Protein AF-0000000072580766 (afdb_homodimer)

Nearest PDB structures (foldseek):
  3jxc-assembly1_L  TM=8.881E-01  e=6.301E-04  Lederbergvirus P22
  1adr-assembly1_A  TM=8.827E-01  e=1.412E-03  Lederbergvirus P22
  2b5a-assembly1_A  TM=8.841E-01  e=1.258E-03  [Bacillus] caldolyticus
  2icp-assembly1_A  TM=8.216E-01  e=4.752E-02  Escherichia coli CFT073
  2ict-assembly1_A  TM=7.689E-01  e=3.363E-02  Escherichia coli CFT073

Foldseek 3Di:
DPPPPPVDDDDDDDDLLCLLVVLCVLQVHDLCRLCVQLPHHSVVSVCCNVVVDPDDLSSLVSSCVSRVNDSCCSHPVDDVVPCPVVVPPCPDDPPPPPPPDDD/DPDPPPVPDDDDDDDLLCLLVVLCVLQVHDLCRLCVQLPHHSVVSVCCNVVVDPDDLSSLVSSCVSRVNDSCCSHPVADVVPPVCVVPPCPDDPPPPPPDPDD

Secondary structure (DSSP, 8-state):
---------B-PPPPHHHHHHHHHHHHT--HHHHHHHHTS-HHHHHHHHHTSSPPPHHHHHHHHHHHTB-HHHHHHSPPTT---TT-----------------/---------B-PPPPHHHHHHHHHHHHT--HHHHHHHHTS-HHHHHHHHHTSSPPPHHHHHHHHHHHTB-HHHHHHSPPTT---TT-----------------

Structure (mmCIF, N/CA/C/O backbone):
data_AF-0000000072580766-model_v1
#
loop_
_entity.id
_entity.type
_entity.pdbx_description
1 polymer 'Putative transcriptional regulator (HTH_3 family)'
#
loop_
_atom_site.group_PDB
_atom_site.id
_atom_site.type_symbol
_atom_site.label_atom_id
_atom_site.label_alt_id
_atom_site.label_comp_id
_atom_site.label_asym_id
_atom_site.label_entity_id
_atom_site.label_seq_id
_atom_site.pdbx_PDB_ins_code
_atom_site.Cartn_x
_atom_site.Cartn_y
_atom_site.Cartn_z
_atom_site.occupancy
_atom_site.B_iso_or_equiv
_atom_site.auth_seq_id
_atom_site.auth_comp_id
_atom_site.auth_asym_id
_atom_site.auth_atom_id
_atom_site.pdbx_PDB_model_num
ATOM 1 N N . MET A 1 1 ? -12.828 -10.93 -36.719 1 40.34 1 MET A N 1
ATOM 2 C CA . MET A 1 1 ? -11.836 -9.93 -36.344 1 40.34 1 MET A CA 1
ATOM 3 C C . MET A 1 1 ? -11.586 -9.953 -34.844 1 40.34 1 MET A C 1
ATOM 5 O O . MET A 1 1 ? -12.344 -9.359 -34.094 1 40.34 1 MET A O 1
ATOM 9 N N . THR A 1 2 ? -11.094 -10.984 -34.281 1 41.5 2 THR A N 1
ATOM 10 C CA . THR A 1 2 ? -10.984 -11.25 -32.875 1 41.5 2 THR A CA 1
ATOM 11 C C . THR A 1 2 ? -10.078 -10.219 -32.188 1 41.5 2 THR A C 1
ATOM 13 O O . THR A 1 2 ? -8.914 -10.062 -32.594 1 41.5 2 THR A O 1
ATOM 16 N N . LYS A 1 3 ? -10.648 -9.133 -31.891 1 46.34 3 LYS A N 1
ATOM 17 C CA . LYS A 1 3 ? -9.859 -8.133 -31.172 1 46.34 3 LYS A CA 1
ATOM 18 C C . LYS A 1 3 ? -8.961 -8.781 -30.125 1 46.34 3 LYS A C 1
ATOM 20 O O . LYS A 1 3 ? -9.414 -9.617 -29.344 1 46.34 3 LYS A O 1
ATOM 25 N N . PRO A 1 4 ? -7.688 -8.68 -30.312 1 47.22 4 PRO A N 1
ATOM 26 C CA . PRO A 1 4 ? -6.859 -9.328 -29.281 1 47.22 4 PRO A CA 1
ATOM 27 C C . PRO A 1 4 ? -7.316 -9 -27.875 1 47.22 4 PRO A C 1
ATOM 29 O O . PRO A 1 4 ? -7.809 -7.898 -27.609 1 47.22 4 PRO A O 1
ATOM 32 N N . VAL A 1 5 ? -8.141 -9.781 -27.281 1 47.09 5 VAL A N 1
ATOM 33 C CA . VAL A 1 5 ? -8.453 -9.625 -25.859 1 47.09 5 VAL A CA 1
ATOM 34 C C . VAL A 1 5 ? -7.211 -9.148 -25.109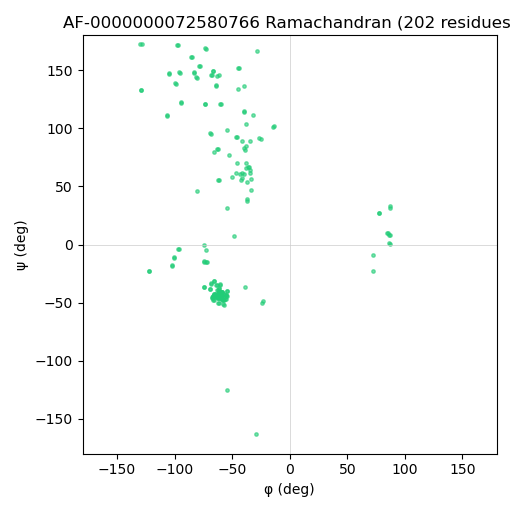 1 47.09 5 VAL A C 1
ATOM 36 O O . VAL A 1 5 ? -6.191 -9.844 -25.078 1 47.09 5 VAL A O 1
ATOM 39 N N . SER A 1 6 ? -6.691 -7.934 -25.391 1 51.81 6 SER A N 1
ATOM 40 C CA . SER A 1 6 ? -5.555 -7.418 -24.641 1 51.81 6 SER A CA 1
ATOM 41 C C . SER A 1 6 ? -5.633 -7.828 -23.172 1 51.81 6 SER A C 1
ATOM 43 O O . SER A 1 6 ? -6.582 -7.473 -22.469 1 51.81 6 SER A O 1
ATOM 45 N N . ASN A 1 7 ? -5.512 -9.062 -22.875 1 56.44 7 ASN A N 1
ATOM 46 C CA . ASN A 1 7 ? -5.5 -9.633 -21.547 1 56.44 7 ASN A CA 1
ATOM 47 C C . ASN A 1 7 ? -4.758 -8.734 -20.547 1 56.44 7 ASN A C 1
ATOM 49 O O . ASN A 1 7 ? -3.605 -9.008 -20.203 1 56.44 7 ASN A O 1
ATOM 53 N N . ALA A 1 8 ? -4.996 -7.449 -20.75 1 74.06 8 ALA A N 1
ATOM 54 C CA . ALA A 1 8 ? -4.25 -6.5 -19.938 1 74.06 8 ALA A CA 1
ATOM 55 C C . ALA A 1 8 ? -4.699 -6.562 -18.484 1 74.06 8 ALA A C 1
ATOM 57 O O . ALA A 1 8 ? -5.883 -6.398 -18.172 1 74.06 8 ALA A O 1
ATOM 58 N N . GLY A 1 9 ? -4.016 -7.285 -17.703 1 91.62 9 GLY A N 1
ATOM 59 C CA . GLY A 1 9 ? -4.316 -7.312 -16.281 1 91.62 9 GLY A CA 1
ATOM 60 C C . GLY A 1 9 ? -4.559 -5.938 -15.688 1 91.62 9 GLY A C 1
ATOM 61 O O . GLY A 1 9 ? -4.18 -4.926 -16.281 1 91.62 9 GLY A O 1
ATOM 62 N N . ILE A 1 10 ? -5.293 -5.875 -14.711 1 95.19 10 ILE A N 1
ATOM 63 C CA . ILE A 1 10 ? -5.602 -4.625 -14.023 1 95.19 10 ILE A CA 1
ATOM 64 C C . ILE A 1 10 ? -4.328 -4.051 -13.406 1 95.19 10 ILE A C 1
ATOM 66 O O . ILE A 1 10 ? -3.523 -4.789 -12.828 1 95.19 10 ILE A O 1
ATOM 70 N N . ILE A 1 11 ? -4.141 -2.77 -13.531 1 95.69 11 ILE A N 1
ATOM 71 C CA . ILE A 1 11 ? -3.074 -2.062 -12.828 1 95.69 11 ILE A CA 1
ATOM 72 C C . ILE A 1 11 ? -3.668 -1.222 -11.695 1 95.69 11 ILE A C 1
ATOM 74 O O . ILE A 1 11 ? -4.328 -0.211 -11.953 1 95.69 11 ILE A O 1
ATOM 78 N N . PRO A 1 12 ? -3.41 -1.604 -10.508 1 96.44 12 PRO A N 1
ATOM 79 C CA . PRO A 1 12 ? -4.039 -0.904 -9.383 1 96.44 12 PRO A CA 1
ATOM 80 C C . PRO A 1 12 ? -3.541 0.53 -9.227 1 96.44 12 PRO A C 1
ATOM 82 O O . PRO A 1 12 ? -2.383 0.822 -9.547 1 96.44 12 PRO A O 1
ATOM 85 N N . GLU A 1 13 ? -4.434 1.338 -8.812 1 94.5 13 GLU A N 1
ATOM 86 C CA . GLU A 1 13 ? -4.062 2.693 -8.422 1 94.5 13 GLU A CA 1
ATOM 87 C C . GLU A 1 13 ? -3.848 2.793 -6.914 1 94.5 13 GLU A C 1
ATOM 89 O O . GLU A 1 13 ? -4.516 2.105 -6.141 1 94.5 13 GLU A O 1
ATOM 94 N N . TRP A 1 14 ? -3.002 3.611 -6.531 1 97.12 14 TRP A N 1
ATOM 95 C CA . TRP A 1 14 ? -2.801 3.906 -5.117 1 97.12 14 TRP A CA 1
ATOM 96 C C . TRP A 1 14 ? -3.617 5.125 -4.695 1 97.12 14 TRP A C 1
ATOM 98 O O . TRP A 1 14 ? -3.455 6.211 -5.25 1 97.12 14 TRP A O 1
ATOM 108 N N . GLU A 1 15 ? -4.461 4.941 -3.73 1 97.81 15 GLU A N 1
ATOM 109 C CA . GLU A 1 15 ? -5.297 6.008 -3.193 1 97.81 15 GLU A CA 1
ATOM 110 C C . GLU A 1 15 ? -4.676 6.621 -1.941 1 97.81 15 GLU A C 1
ATOM 112 O O . GLU A 1 15 ? -3.689 6.102 -1.414 1 97.81 15 GLU A O 1
ATOM 117 N N . ILE A 1 16 ? -5.223 7.66 -1.469 1 98.44 16 ILE A N 1
ATOM 118 C CA . ILE A 1 16 ? -4.668 8.359 -0.311 1 98.44 16 ILE A CA 1
ATOM 119 C C . ILE A 1 16 ? -4.652 7.418 0.894 1 98.44 16 ILE A C 1
ATOM 121 O O . ILE A 1 16 ? -3.744 7.484 1.727 1 98.44 16 ILE A O 1
ATOM 125 N N . LYS A 1 17 ? -5.613 6.535 1.027 1 98.62 17 LYS A N 1
ATOM 126 C CA . LYS A 1 17 ? -5.645 5.625 2.168 1 98.62 17 LYS A CA 1
ATOM 127 C C . LYS A 1 17 ? -4.387 4.766 2.221 1 98.62 17 LYS A C 1
ATOM 129 O O . LYS A 1 17 ? -3.854 4.5 3.301 1 98.62 17 LYS A O 1
ATOM 134 N N . HIS A 1 18 ? -3.965 4.312 1.02 1 98.56 18 HIS A N 1
ATOM 135 C CA . HIS A 1 18 ? -2.746 3.516 0.935 1 98.56 18 HIS A CA 1
ATOM 136 C C . HIS A 1 18 ? -1.523 4.336 1.325 1 98.56 18 HIS A C 1
ATOM 138 O O . HIS A 1 18 ? -0.633 3.842 2.02 1 98.56 18 HIS A O 1
ATOM 144 N N . ARG A 1 19 ? -1.487 5.57 0.836 1 98.56 19 ARG A N 1
ATOM 145 C CA . ARG A 1 19 ? -0.339 6.43 1.106 1 98.56 19 ARG A CA 1
ATOM 146 C C . ARG A 1 19 ? -0.284 6.82 2.578 1 98.56 19 ARG A C 1
ATOM 148 O O . ARG A 1 19 ? 0.8 6.988 3.141 1 98.56 19 ARG A O 1
ATOM 155 N N . LEU A 1 20 ? -1.447 6.984 3.244 1 98.88 20 LEU A N 1
ATOM 156 C CA . LEU A 1 20 ? -1.494 7.238 4.68 1 98.88 20 LEU A CA 1
ATOM 157 C C . LEU A 1 20 ? -0.872 6.086 5.457 1 98.88 20 LEU A C 1
ATOM 159 O O . LEU A 1 20 ? -0.077 6.309 6.375 1 98.88 20 LEU A O 1
ATOM 163 N N . GLN A 1 21 ? -1.271 4.934 5.043 1 98.69 21 GLN A N 1
ATOM 164 C CA . GLN A 1 21 ? -0.71 3.756 5.699 1 98.69 21 GLN A CA 1
ATOM 165 C C . GLN A 1 21 ? 0.799 3.678 5.488 1 98.69 21 GLN A C 1
ATOM 167 O O . GLN A 1 21 ? 1.55 3.408 6.43 1 98.69 21 GLN A O 1
ATOM 172 N N . ARG A 1 22 ? 1.195 3.887 4.309 1 98.69 22 ARG A N 1
ATOM 173 C CA . ARG A 1 22 ? 2.615 3.865 3.973 1 98.69 22 ARG A CA 1
ATOM 174 C C . ARG A 1 22 ? 3.385 4.902 4.781 1 98.69 22 ARG A C 1
ATOM 176 O O . ARG A 1 22 ? 4.484 4.629 5.273 1 98.69 22 ARG A O 1
ATOM 183 N N . ALA A 1 23 ? 2.861 6.094 4.906 1 98.75 23 ALA A N 1
ATOM 184 C CA . ALA A 1 23 ? 3.486 7.148 5.695 1 98.75 23 ALA A CA 1
ATOM 185 C C . ALA A 1 23 ? 3.654 6.715 7.152 1 98.75 23 ALA A C 1
ATOM 187 O O . ALA A 1 23 ? 4.727 6.895 7.734 1 98.75 23 ALA A O 1
ATOM 188 N N . ARG A 1 24 ? 2.609 6.176 7.668 1 98.75 24 ARG A N 1
ATOM 189 C CA . ARG A 1 24 ? 2.691 5.703 9.047 1 98.75 24 ARG A CA 1
ATOM 190 C C . ARG A 1 24 ? 3.832 4.703 9.211 1 98.75 24 ARG A C 1
ATOM 192 O O . ARG A 1 24 ? 4.586 4.773 10.188 1 98.75 24 ARG A O 1
ATOM 199 N N . GLU A 1 25 ? 3.916 3.76 8.305 1 98.25 25 GLU A N 1
ATOM 200 C CA . GLU A 1 25 ? 4.953 2.734 8.344 1 98.25 25 GLU A CA 1
ATOM 201 C C . GLU A 1 25 ? 6.344 3.352 8.242 1 98.25 25 GLU A C 1
ATOM 203 O O . GLU A 1 25 ? 7.273 2.918 8.93 1 98.25 25 GLU A O 1
ATOM 208 N N . ILE A 1 26 ? 6.488 4.371 7.371 1 97.94 26 ILE A N 1
ATOM 209 C CA . ILE A 1 26 ? 7.754 5.082 7.211 1 97.94 26 ILE A CA 1
ATOM 210 C C . ILE A 1 26 ? 8.156 5.73 8.531 1 97.94 26 ILE A C 1
ATOM 212 O O . ILE A 1 26 ? 9.328 5.699 8.914 1 97.94 26 ILE A O 1
ATOM 216 N N . GLY A 1 27 ? 7.195 6.344 9.227 1 98.06 27 GLY A N 1
ATOM 217 C CA . GLY A 1 27 ? 7.449 6.996 10.5 1 98.06 27 GLY A CA 1
ATOM 218 C C . GLY A 1 27 ? 7.707 6.02 11.633 1 98.06 27 GLY A C 1
ATOM 219 O O . GLY A 1 27 ? 8.133 6.414 12.719 1 98.06 27 GLY A O 1
ATOM 220 N N . GLY A 1 28 ? 7.348 4.707 11.359 1 98.38 28 GLY A N 1
ATOM 221 C CA . GLY A 1 28 ? 7.566 3.686 12.367 1 98.38 28 GLY A CA 1
ATOM 222 C C . GLY A 1 28 ? 6.531 3.717 13.477 1 98.38 28 GLY A C 1
ATOM 223 O O . GLY A 1 28 ? 6.82 3.338 14.617 1 98.38 28 GLY A O 1
ATOM 224 N N . PHE A 1 29 ? 5.391 4.156 13.234 1 98.69 29 PHE A N 1
ATOM 225 C CA . PHE A 1 29 ? 4.363 4.312 14.258 1 98.69 29 PHE A CA 1
ATOM 226 C C . PHE A 1 29 ? 3.311 3.215 14.133 1 98.69 29 PHE A C 1
ATOM 228 O O . PHE A 1 29 ? 2.996 2.771 13.031 1 98.69 29 PHE A O 1
ATOM 235 N N . THR A 1 30 ? 2.764 2.807 15.227 1 98.75 30 THR A N 1
ATOM 236 C CA . THR A 1 30 ? 1.468 2.137 15.219 1 98.75 30 THR A CA 1
ATOM 237 C C . THR A 1 30 ? 0.346 3.133 14.938 1 98.75 30 THR A C 1
ATOM 239 O O . THR A 1 30 ? 0.566 4.348 14.953 1 98.75 30 THR A O 1
ATOM 242 N N . GLN A 1 31 ? -0.753 2.582 14.695 1 98.69 31 GLN A N 1
ATOM 243 C CA . GLN A 1 31 ? -1.902 3.461 14.508 1 98.69 31 GLN A CA 1
ATOM 244 C C . GLN A 1 31 ? -2.164 4.297 15.758 1 98.69 31 GLN A C 1
ATOM 246 O O . GLN A 1 31 ? -2.445 5.492 15.664 1 98.69 31 GLN A O 1
ATOM 251 N N . THR A 1 32 ? -2.072 3.662 16.906 1 98.88 32 THR A N 1
ATOM 252 C CA . THR A 1 32 ? -2.324 4.34 18.172 1 98.88 32 THR A CA 1
ATOM 253 C C . THR A 1 32 ? -1.318 5.465 18.391 1 98.88 32 THR A C 1
ATOM 255 O O . THR A 1 32 ? -1.697 6.582 18.75 1 98.88 32 THR A O 1
ATOM 258 N N . GLU A 1 33 ? -0.081 5.164 18.25 1 98.88 33 GLU A N 1
ATOM 259 C CA . GLU A 1 33 ? 0.977 6.152 18.438 1 98.88 33 GLU A CA 1
ATOM 260 C C . GLU A 1 33 ? 0.791 7.344 17.5 1 98.88 33 GLU A C 1
ATOM 262 O O . GLU A 1 33 ? 0.848 8.5 17.938 1 98.88 33 GLU A O 1
ATOM 267 N N . LEU A 1 34 ? 0.618 7.086 16.219 1 98.88 34 LEU A N 1
ATOM 268 C CA . LEU A 1 34 ? 0.466 8.172 15.258 1 98.88 34 LEU A CA 1
ATOM 269 C C . LEU A 1 34 ? -0.775 9 15.562 1 98.88 34 LEU A C 1
ATOM 271 O O . LEU A 1 34 ? -0.74 10.227 15.484 1 98.88 34 LEU A O 1
ATOM 275 N N . ALA A 1 35 ? -1.874 8.297 15.859 1 98.88 35 ALA A N 1
ATOM 276 C CA . ALA A 1 35 ? -3.115 9 16.172 1 98.88 35 ALA A CA 1
ATOM 277 C C . ALA A 1 35 ? -2.902 9.992 17.312 1 98.88 35 ALA A C 1
ATOM 279 O O . ALA A 1 35 ? -3.369 11.133 17.25 1 98.88 35 ALA A O 1
ATOM 280 N N . LYS A 1 36 ? 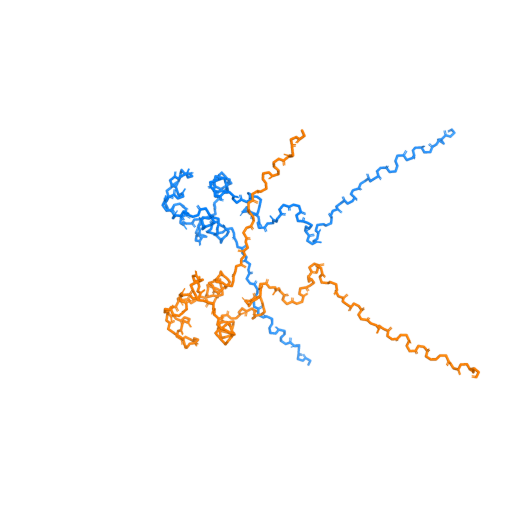-2.197 9.594 18.344 1 98.81 36 LYS A N 1
ATOM 281 C CA . LYS A 1 36 ? -1.895 10.461 19.484 1 98.81 36 LYS A CA 1
ATOM 282 C C . LYS A 1 36 ? -1.065 11.664 19.047 1 98.81 36 LYS A C 1
ATOM 284 O O . LYS A 1 36 ? -1.359 12.797 19.422 1 98.81 36 LYS A O 1
ATOM 289 N N . ILE A 1 37 ? -0.094 11.438 18.281 1 98.62 37 ILE A N 1
ATOM 290 C CA . ILE A 1 37 ? 0.841 12.461 17.844 1 98.62 37 ILE A CA 1
ATOM 291 C C . ILE A 1 37 ? 0.1 13.516 17.016 1 98.62 37 ILE A C 1
ATOM 293 O O . ILE A 1 37 ? 0.369 14.711 17.141 1 98.62 37 ILE A O 1
ATOM 297 N N . VAL A 1 38 ? -0.843 13.062 16.188 1 98.62 38 VAL A N 1
ATOM 298 C CA . VAL A 1 38 ? -1.474 13.992 15.25 1 98.62 38 VAL A CA 1
ATOM 299 C C . VAL A 1 38 ? -2.791 14.5 15.836 1 98.62 38 VAL A C 1
ATOM 301 O O . VAL A 1 38 ? -3.523 15.242 15.18 1 98.62 38 VAL A O 1
ATOM 304 N N . GLY A 1 39 ? -3.189 14.008 16.969 1 98.5 39 GLY A N 1
ATOM 305 C CA . GLY A 1 39 ? -4.277 14.609 17.719 1 98.5 39 GLY A CA 1
ATOM 306 C C . GLY A 1 39 ? -5.645 14.094 17.312 1 98.5 39 GLY A C 1
ATOM 307 O O . GLY A 1 39 ? -6.617 14.852 17.281 1 98.5 39 GLY A O 1
ATOM 308 N N . VAL A 1 40 ? -5.742 12.891 16.906 1 98.62 40 VAL A N 1
ATOM 309 C CA . VAL A 1 40 ? -7.023 12.273 16.578 1 98.62 40 VAL A CA 1
ATOM 310 C C . VAL A 1 40 ? -7.164 10.945 17.312 1 98.62 40 VAL A C 1
ATOM 312 O O . VAL A 1 40 ? -6.219 10.477 17.938 1 98.62 40 VAL A O 1
ATOM 315 N N . SER A 1 41 ? -8.32 10.414 17.188 1 98.75 41 SER A N 1
ATOM 316 C CA . SER A 1 41 ? -8.516 9.094 17.766 1 98.75 41 SER A CA 1
ATOM 317 C C . SER A 1 41 ? -7.926 8 16.875 1 98.75 41 SER A C 1
ATOM 319 O O . SER A 1 41 ? -7.785 8.188 15.664 1 98.75 41 SER A O 1
ATOM 321 N N . ARG A 1 42 ? -7.574 6.938 17.453 1 98.69 42 ARG A N 1
ATOM 322 C CA . ARG A 1 42 ? -7.133 5.781 16.688 1 98.69 42 ARG A CA 1
ATOM 323 C C . ARG A 1 42 ? -8.18 5.383 15.648 1 98.69 42 ARG A C 1
ATOM 325 O O . ARG A 1 42 ? -7.836 4.969 14.539 1 98.69 42 ARG A O 1
ATOM 332 N N . ALA A 1 43 ? -9.445 5.438 16.016 1 98.69 43 ALA A N 1
ATOM 333 C CA . ALA A 1 43 ? -10.531 5.09 15.102 1 98.69 43 ALA A CA 1
ATOM 334 C C . ALA A 1 43 ? -10.531 6.008 13.891 1 98.69 43 ALA A C 1
ATOM 336 O O . ALA A 1 43 ? -10.742 5.559 12.758 1 98.69 43 ALA A O 1
ATOM 337 N N . THR A 1 44 ? -10.344 7.293 14.109 1 98.5 44 THR A N 1
ATOM 338 C CA . THR A 1 44 ? -10.289 8.266 13.023 1 98.5 44 THR A CA 1
ATOM 339 C C . THR A 1 44 ? -9.156 7.941 12.055 1 98.5 44 THR A C 1
ATOM 341 O O . THR A 1 44 ? -9.352 7.938 10.836 1 98.5 44 THR A O 1
ATOM 344 N N . LEU A 1 45 ? -8.008 7.617 12.594 1 98.81 45 LEU A N 1
ATOM 345 C CA . LEU A 1 45 ? -6.859 7.277 11.758 1 98.81 45 LEU A CA 1
ATOM 346 C C . LEU A 1 45 ? -7.105 5.977 11 1 98.81 45 LEU A C 1
ATOM 348 O O . LEU A 1 45 ? -6.836 5.891 9.797 1 98.81 45 LEU A O 1
ATOM 352 N N . ALA A 1 46 ? -7.637 5.004 11.703 1 98.75 46 ALA A N 1
ATOM 353 C CA . ALA A 1 46 ? -7.918 3.705 11.094 1 98.75 46 ALA A CA 1
ATOM 354 C C . ALA A 1 46 ? -8.914 3.844 9.945 1 98.75 46 ALA A C 1
ATOM 356 O O . ALA A 1 46 ? -8.719 3.264 8.875 1 98.75 46 ALA A O 1
ATOM 357 N N . ASN A 1 47 ? -9.992 4.613 10.148 1 98.69 47 ASN A N 1
ATOM 358 C CA . ASN A 1 47 ? -11 4.836 9.117 1 98.69 47 ASN A CA 1
ATOM 359 C C . ASN A 1 47 ? -10.398 5.516 7.891 1 98.69 47 ASN A C 1
ATOM 361 O O . ASN A 1 47 ? -10.758 5.184 6.758 1 98.69 47 ASN A O 1
ATOM 365 N N . ALA A 1 48 ? -9.477 6.441 8.086 1 98.62 48 ALA A N 1
ATOM 366 C CA . ALA A 1 48 ? -8.781 7.121 6.996 1 98.62 48 ALA A CA 1
ATOM 367 C C . ALA A 1 48 ? -7.902 6.145 6.215 1 98.62 48 ALA A C 1
ATOM 369 O O . ALA A 1 48 ? -7.918 6.137 4.984 1 98.62 48 ALA A O 1
ATOM 370 N N . GLU A 1 49 ? -7.191 5.262 6.957 1 98.44 49 GLU A N 1
ATOM 371 C CA . GLU A 1 49 ? -6.262 4.32 6.336 1 98.44 49 GLU A CA 1
ATOM 372 C C . GLU A 1 49 ? -7.008 3.182 5.645 1 98.44 49 GLU A C 1
ATOM 374 O O . GLU A 1 49 ? -6.422 2.443 4.848 1 98.44 49 GLU A O 1
ATOM 379 N N . GLN A 1 50 ? -8.289 3.033 5.953 1 97.56 50 GLN A N 1
ATOM 380 C CA . GLN A 1 50 ? -9.094 1.975 5.348 1 97.56 50 GLN A CA 1
ATOM 381 C C . GLN A 1 50 ? -9.953 2.52 4.211 1 97.56 50 GLN A C 1
ATOM 383 O O . GLN A 1 50 ? -10.609 1.754 3.502 1 97.56 50 GLN A O 1
ATOM 388 N N . GLY A 1 51 ? -10.008 3.824 4.125 1 97.81 51 GLY A N 1
ATOM 389 C CA . GLY A 1 51 ? -10.789 4.441 3.07 1 97.81 51 GLY A CA 1
ATOM 390 C C . GLY A 1 51 ? -12.25 4.625 3.443 1 97.81 51 GLY A C 1
ATOM 391 O O . GLY A 1 51 ? -13.078 4.941 2.588 1 97.81 51 GLY A O 1
ATOM 392 N N . VAL A 1 52 ? -12.57 4.371 4.656 1 97.81 52 VAL A N 1
ATOM 393 C CA . VAL A 1 52 ? -13.93 4.531 5.152 1 97.81 52 VAL A CA 1
ATOM 394 C C . VAL A 1 52 ? -14.289 6.016 5.203 1 97.81 52 VAL A C 1
ATOM 396 O O . VAL A 1 52 ? -15.43 6.395 4.91 1 97.81 52 VAL A O 1
ATOM 399 N N . ARG A 1 53 ? -13.312 6.941 5.602 1 96.5 53 ARG A N 1
ATOM 400 C CA . ARG A 1 53 ? -13.461 8.398 5.629 1 96.5 53 ARG A CA 1
ATOM 401 C C . ARG A 1 53 ? -12.305 9.078 4.898 1 96.5 53 ARG A C 1
ATOM 403 O O . ARG A 1 53 ? -11.141 8.719 5.102 1 96.5 53 ARG A O 1
ATOM 410 N N . THR A 1 54 ? -12.672 9.977 4.094 1 96.31 54 THR A N 1
ATOM 411 C CA . THR A 1 54 ? -11.633 10.773 3.443 1 96.31 54 THR A CA 1
ATOM 412 C C . THR A 1 54 ? -11.008 11.758 4.43 1 96.31 54 THR A C 1
ATOM 414 O O . THR A 1 54 ? -11.711 12.57 5.027 1 96.31 54 THR A O 1
ATOM 417 N N . PRO A 1 55 ? -9.781 11.641 4.613 1 97.88 55 PRO A N 1
ATOM 418 C CA . PRO A 1 55 ? -9.141 12.555 5.57 1 97.88 55 PRO A CA 1
ATOM 419 C C . PRO A 1 55 ? -9.156 14.008 5.102 1 97.88 55 PRO A C 1
ATOM 421 O O . PRO A 1 55 ? 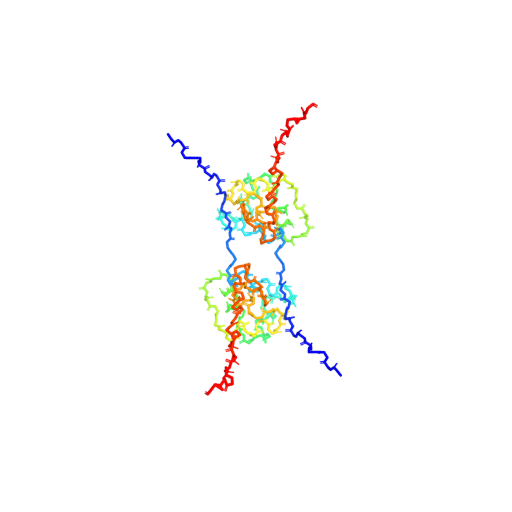-9.023 14.273 3.906 1 97.88 55 PRO A O 1
ATOM 424 N N . LYS A 1 56 ? -9.203 14.961 6.047 1 96.56 56 LYS A N 1
ATOM 425 C CA . LYS A 1 56 ? -9.125 16.391 5.75 1 96.56 56 LYS A CA 1
ATOM 426 C C . LYS A 1 56 ? -7.676 16.844 5.656 1 96.56 56 LYS A C 1
ATOM 428 O O . LYS A 1 56 ? -6.777 16.219 6.215 1 96.56 56 LYS A O 1
ATOM 433 N N . ARG A 1 57 ? -7.473 17.938 5.051 1 97.06 57 ARG A N 1
ATOM 434 C CA . ARG A 1 57 ? -6.145 18.453 4.754 1 97.06 57 ARG A CA 1
ATOM 435 C C . ARG A 1 57 ? -5.328 18.641 6.031 1 97.06 57 ARG A C 1
ATOM 437 O O . ARG A 1 57 ? -4.141 18.312 6.066 1 97.06 57 ARG A O 1
ATOM 444 N N . PRO A 1 58 ? -5.922 19.156 7.156 1 97.69 58 PRO A N 1
ATOM 445 C CA . PRO A 1 58 ? -5.109 19.312 8.367 1 97.69 58 PRO A CA 1
ATOM 446 C C . PRO A 1 58 ? -4.535 17.984 8.859 1 97.69 58 PRO A C 1
ATOM 448 O O . PRO A 1 58 ? -3.393 17.938 9.32 1 97.69 58 PRO A O 1
ATOM 451 N N . LEU A 1 59 ? -5.348 16.969 8.805 1 98.56 59 LEU A N 1
ATOM 452 C CA . LEU A 1 59 ? -4.863 15.664 9.227 1 98.56 59 LEU A CA 1
ATOM 453 C C . LEU A 1 59 ? -3.744 15.18 8.312 1 98.56 59 LEU A C 1
ATOM 455 O O . LEU A 1 59 ? -2.727 14.672 8.789 1 98.56 59 LEU A O 1
ATOM 459 N N . ILE A 1 60 ? -3.873 15.336 6.98 1 98.5 60 ILE A N 1
ATOM 460 C CA . ILE A 1 60 ? -2.869 14.93 6.004 1 98.5 60 ILE A CA 1
ATOM 461 C C . ILE A 1 60 ? -1.557 15.656 6.281 1 98.5 60 ILE A C 1
ATOM 463 O O . ILE A 1 60 ? -0.49 15.039 6.309 1 98.5 60 ILE A O 1
ATOM 467 N N . SER A 1 61 ? -1.669 16.938 6.531 1 98.06 61 SER A N 1
ATOM 468 C CA . SER A 1 61 ? -0.488 17.75 6.82 1 98.06 61 SER A CA 1
ATOM 469 C C . SER A 1 61 ? 0.189 17.297 8.109 1 98.06 61 SER A C 1
ATOM 471 O O . SER A 1 61 ? 1.416 17.188 8.172 1 98.06 61 SER A O 1
ATOM 473 N N . ALA A 1 62 ? -0.591 17.062 9.117 1 98.75 62 ALA A N 1
ATOM 474 C CA . ALA A 1 62 ? -0.053 16.609 10.398 1 98.75 62 ALA A CA 1
ATOM 475 C C . ALA A 1 62 ? 0.672 15.273 10.25 1 98.75 62 ALA A C 1
ATOM 477 O O . ALA A 1 62 ? 1.744 15.078 10.828 1 98.75 62 ALA A O 1
ATOM 478 N N . ILE A 1 63 ? 0.122 14.375 9.5 1 98.75 63 ILE A N 1
ATOM 479 C CA . ILE A 1 63 ? 0.722 13.062 9.297 1 98.75 63 ILE 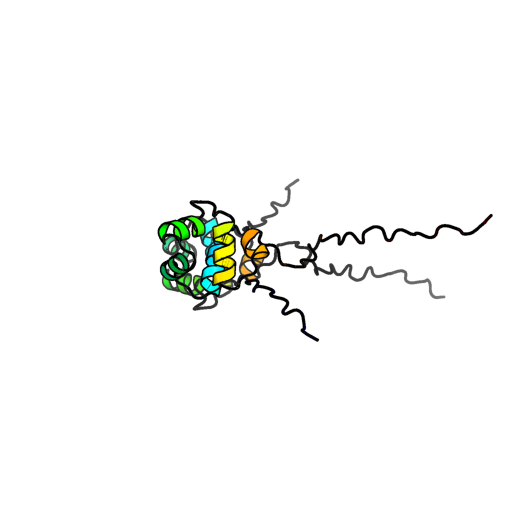A CA 1
ATOM 480 C C . ILE A 1 63 ? 2.025 13.211 8.516 1 98.75 63 ILE A C 1
ATOM 482 O O . ILE A 1 63 ? 3.033 12.586 8.852 1 98.75 63 ILE A O 1
ATOM 486 N N . ALA A 1 64 ? 1.995 14.008 7.461 1 98.5 64 ALA A N 1
ATOM 487 C CA . ALA A 1 64 ? 3.219 14.242 6.699 1 98.5 64 ALA A CA 1
ATOM 488 C C . ALA A 1 64 ? 4.332 14.766 7.605 1 98.5 64 ALA A C 1
ATOM 490 O O . ALA A 1 64 ? 5.465 14.281 7.547 1 98.5 64 ALA A O 1
ATOM 491 N N . PHE A 1 65 ? 3.979 15.664 8.445 1 98 65 PHE A N 1
ATOM 492 C CA . PHE A 1 65 ? 4.953 16.266 9.344 1 98 65 PHE A CA 1
ATOM 493 C C . PHE A 1 65 ? 5.457 15.242 10.359 1 98 65 PHE A C 1
ATOM 495 O O . PHE A 1 65 ? 6.664 15.109 10.562 1 98 65 PHE A O 1
ATOM 502 N N . ALA A 1 66 ? 4.582 14.531 10.914 1 98.56 66 ALA A N 1
ATOM 503 C CA . ALA A 1 66 ? 4.93 13.57 11.961 1 98.56 66 ALA A CA 1
ATOM 504 C C . ALA A 1 66 ? 5.801 12.445 11.406 1 98.56 66 ALA A C 1
ATOM 506 O O . ALA A 1 66 ? 6.656 11.906 12.109 1 98.56 66 ALA A O 1
ATOM 507 N N . THR A 1 67 ? 5.613 12.094 10.156 1 98.56 67 THR A N 1
ATOM 508 C CA . THR A 1 67 ? 6.254 10.914 9.594 1 98.56 67 THR A CA 1
ATOM 509 C C . THR A 1 67 ? 7.453 11.305 8.734 1 98.56 67 THR A C 1
ATOM 511 O O . THR A 1 67 ? 8.25 10.453 8.344 1 98.56 67 THR A O 1
ATOM 514 N N . GLY A 1 68 ? 7.512 12.562 8.336 1 97.88 68 GLY A N 1
ATOM 515 C CA . GLY A 1 68 ? 8.594 13.031 7.488 1 97.88 68 GLY A CA 1
ATOM 516 C C . GLY A 1 68 ? 8.359 12.781 6.012 1 97.88 68 GLY A C 1
ATOM 517 O O . GLY A 1 68 ? 9.273 12.93 5.199 1 97.88 68 GLY A O 1
ATOM 518 N N . VAL A 1 69 ? 7.207 12.391 5.695 1 98 69 VAL A N 1
ATOM 519 C CA . VAL A 1 69 ? 6.863 12.102 4.309 1 98 69 VAL A CA 1
ATOM 520 C C . VAL A 1 69 ? 6.496 13.398 3.586 1 98 69 VAL A C 1
ATOM 522 O O . VAL A 1 69 ? 5.941 14.32 4.191 1 98 69 VAL A O 1
ATOM 525 N N . ASP A 1 70 ? 6.801 13.484 2.236 1 96.94 70 ASP A N 1
ATOM 526 C CA . ASP A 1 70 ? 6.477 14.648 1.426 1 96.94 70 ASP A CA 1
ATOM 527 C C . ASP A 1 70 ? 4.973 14.914 1.412 1 96.94 70 ASP A C 1
ATOM 529 O O . ASP A 1 70 ? 4.191 14.047 1.012 1 96.94 70 ASP A O 1
ATOM 533 N N . PRO A 1 71 ? 4.555 16.062 1.854 1 96.12 71 PRO A N 1
ATOM 534 C CA . PRO A 1 71 ? 3.119 16.328 1.976 1 96.12 71 PRO A CA 1
ATOM 535 C C . PRO A 1 71 ? 2.398 16.297 0.63 1 96.12 71 PRO A C 1
ATOM 537 O O . PRO A 1 71 ? 1.229 15.914 0.559 1 96.12 71 PRO A O 1
ATOM 540 N N . ARG A 1 72 ? 3.01 16.734 -0.443 1 94.69 72 ARG A N 1
ATOM 541 C CA . ARG A 1 72 ? 2.385 16.719 -1.761 1 94.69 72 ARG A CA 1
ATOM 542 C C . ARG A 1 72 ? 2.172 15.281 -2.24 1 94.69 72 ARG A C 1
ATOM 544 O O . ARG A 1 72 ? 1.105 14.945 -2.762 1 94.69 72 ARG A O 1
ATOM 551 N N . TRP A 1 73 ? 3.213 14.547 -2.107 1 95.94 73 TRP A N 1
ATOM 552 C CA . TRP A 1 73 ? 3.072 13.133 -2.457 1 95.94 73 TRP A CA 1
ATOM 553 C C . TRP A 1 73 ? 1.965 12.477 -1.64 1 95.94 73 TRP A C 1
ATOM 555 O O . TRP A 1 73 ? 1.15 11.727 -2.178 1 95.94 73 TRP A O 1
ATOM 565 N N . LEU A 1 74 ? 2.016 12.727 -0.303 1 97.88 74 LEU A N 1
ATOM 566 C CA . LEU A 1 74 ? 1.031 12.094 0.568 1 97.88 74 LEU A CA 1
ATOM 567 C C . LEU A 1 74 ? -0.387 12.453 0.138 1 97.88 74 LEU A C 1
ATOM 569 O O . LEU A 1 74 ? -1.26 11.586 0.072 1 97.88 74 LEU A O 1
ATOM 573 N N . GLU A 1 75 ? -0.54 13.711 -0.174 1 96.81 75 GLU A N 1
ATOM 574 C CA . GLU A 1 75 ? -1.872 14.203 -0.51 1 96.81 75 GLU A CA 1
ATOM 575 C C . GLU A 1 75 ? -2.293 13.742 -1.904 1 96.81 75 GLU A C 1
ATOM 577 O O . GLU A 1 75 ? -3.447 13.367 -2.117 1 96.81 75 GLU A O 1
ATOM 582 N N . THR A 1 76 ? -1.306 13.688 -2.871 1 95.38 76 THR A N 1
ATOM 583 C CA . THR A 1 76 ? -1.72 13.586 -4.266 1 95.38 76 THR A CA 1
ATOM 584 C C . THR A 1 76 ? -1.124 12.336 -4.914 1 95.38 76 THR A C 1
ATOM 586 O O . THR A 1 76 ? -1.575 11.906 -5.98 1 95.38 76 THR A O 1
ATOM 589 N N . GLY A 1 77 ? -0.052 11.852 -4.348 1 95.38 77 GLY A N 1
ATOM 590 C CA . GLY A 1 77 ? 0.707 10.789 -4.984 1 95.38 77 GLY A CA 1
ATOM 591 C C . GLY A 1 77 ? 1.74 11.297 -5.969 1 95.38 77 GLY A C 1
ATOM 592 O O . GLY A 1 77 ? 2.502 10.516 -6.539 1 95.38 77 GLY A O 1
ATOM 593 N N . LYS A 1 78 ? 1.862 12.547 -6.125 1 91.62 78 LYS A N 1
ATOM 594 C CA . LYS A 1 78 ? 2.797 13.125 -7.086 1 91.62 78 LYS A CA 1
ATOM 595 C C . LYS A 1 78 ? 4.082 13.578 -6.395 1 91.62 78 LYS A C 1
ATOM 597 O O . LYS A 1 78 ? 4.047 14.047 -5.258 1 91.62 78 LYS A O 1
ATOM 602 N N . THR A 1 79 ? 5.266 13.336 -7.008 1 88.31 79 THR A N 1
ATOM 603 C CA . THR A 1 79 ? 6.562 13.75 -6.488 1 88.31 79 THR A CA 1
ATOM 604 C C . THR A 1 79 ? 6.832 15.219 -6.816 1 88.31 79 THR A C 1
ATOM 606 O O . THR A 1 79 ? 6.383 15.727 -7.848 1 88.31 79 THR A O 1
ATOM 609 N N . PRO A 1 80 ? 7.57 15.789 -5.648 1 73.25 80 PRO A N 1
ATOM 610 C CA . PRO A 1 80 ? 7.957 17.172 -5.961 1 73.25 80 PRO A CA 1
ATOM 611 C C . PRO A 1 80 ? 8.914 17.25 -7.148 1 73.25 80 PRO A C 1
ATOM 613 O O . PRO A 1 80 ? 9.75 16.359 -7.344 1 73.25 80 PRO A O 1
ATOM 616 N N . GLY A 1 81 ? 8.766 18.266 -7.902 1 62.41 81 GLY A N 1
ATOM 617 C CA . GLY A 1 81 ? 9.602 18.484 -9.07 1 62.41 81 GLY A CA 1
ATOM 618 C C . GLY A 1 81 ? 9.281 17.531 -10.219 1 62.41 81 GLY A C 1
ATOM 619 O O . GLY A 1 81 ? 9.992 17.516 -11.227 1 62.41 81 GLY A O 1
ATOM 620 N N . GLY A 1 82 ? 8.688 16.422 -9.789 1 50.53 82 GLY A N 1
ATOM 621 C CA . GLY A 1 82 ? 8.414 15.461 -10.844 1 50.53 82 GLY A CA 1
ATOM 622 C C . GLY A 1 82 ? 7.98 16.109 -12.148 1 50.53 82 GLY A C 1
ATOM 623 O O . GLY A 1 82 ? 7.273 17.125 -12.141 1 50.53 82 GLY A O 1
ATOM 624 N N . ASN A 1 83 ? 8.914 16.141 -13.055 1 40.5 83 ASN A N 1
ATOM 625 C CA . ASN A 1 83 ? 8.398 16.266 -14.414 1 40.5 83 ASN A CA 1
ATOM 626 C C . ASN A 1 83 ? 7.113 15.461 -14.602 1 40.5 83 ASN A C 1
ATOM 628 O O . ASN A 1 83 ? 7.055 14.281 -14.25 1 40.5 83 ASN A O 1
ATOM 632 N N . ASP A 1 84 ? 5.902 15.805 -14.023 1 39.31 84 ASP A N 1
ATOM 633 C CA . ASP A 1 84 ? 4.816 15.062 -14.648 1 39.31 84 ASP A CA 1
ATOM 634 C C . ASP A 1 84 ? 5.277 14.391 -15.945 1 39.31 84 ASP A C 1
ATOM 636 O O . ASP A 1 84 ? 5.969 15.016 -16.75 1 39.31 84 ASP A O 1
ATOM 640 N N . PRO A 1 85 ? 5.586 13.023 -16.016 1 36 85 PRO A N 1
ATOM 641 C CA . PRO A 1 85 ? 5.891 12.891 -17.438 1 36 85 PRO A CA 1
ATOM 642 C C . PRO A 1 85 ? 5.215 13.969 -18.281 1 36 85 PRO A C 1
ATOM 644 O O . PRO A 1 85 ? 5.758 14.375 -19.312 1 36 85 PRO A O 1
ATOM 647 N N . ASP A 1 86 ? 3.885 14.07 -18 1 30.84 86 ASP A N 1
ATOM 648 C CA . ASP A 1 86 ? 3.277 15.164 -18.766 1 30.84 86 ASP A CA 1
ATOM 649 C C . ASP A 1 86 ? 3.707 16.516 -18.203 1 30.84 86 ASP A C 1
ATOM 651 O O . ASP A 1 86 ? 3.086 17.547 -18.5 1 30.84 86 ASP A O 1
ATOM 655 N N . GLY A 1 87 ? 4.422 16.516 -17.141 1 33.41 87 GLY A N 1
ATOM 656 C CA . GLY A 1 87 ? 4.789 17.859 -16.75 1 33.41 87 GLY A CA 1
ATOM 657 C C . GLY A 1 87 ? 5.297 18.703 -17.906 1 33.41 87 GLY A C 1
ATOM 658 O O . GLY A 1 87 ? 6.438 18.531 -18.344 1 33.41 87 GLY A O 1
ATOM 659 N N . GLY A 1 88 ? 4.441 18.875 -18.844 1 30.84 88 GLY A N 1
ATOM 660 C CA . GLY A 1 88 ? 4.648 20.016 -19.719 1 30.84 88 GLY A CA 1
ATOM 661 C C . GLY A 1 88 ? 5.18 21.25 -19 1 30.84 88 GLY A C 1
ATOM 662 O O . GLY A 1 88 ? 4.496 21.812 -18.156 1 30.84 88 GLY A O 1
ATOM 663 N N . GLY A 1 89 ? 6.246 21.094 -18.297 1 33.38 89 GLY A N 1
ATOM 664 C CA . GLY A 1 89 ? 6.844 22.391 -18.016 1 33.38 89 GLY A CA 1
ATOM 665 C C . GLY A 1 89 ? 6.488 23.453 -19.047 1 33.38 89 GLY A C 1
ATOM 666 O O . GLY A 1 89 ? 6.621 23.219 -20.25 1 33.38 89 GLY A O 1
ATOM 667 N N . GLN A 1 90 ? 5.406 24.141 -18.766 1 28.58 90 GLN A N 1
ATOM 668 C CA . GLN A 1 90 ? 5.121 25.406 -19.438 1 28.58 90 GLN A CA 1
ATOM 669 C C . GLN A 1 90 ? 6.391 26.234 -19.625 1 28.58 90 GLN A C 1
ATOM 671 O O . GLN A 1 90 ? 7.016 26.656 -18.656 1 28.58 90 GLN A O 1
ATOM 676 N N . TRP A 1 91 ? 7.41 25.688 -20.375 1 36.44 91 TRP A N 1
ATOM 677 C CA . TRP A 1 91 ? 8.234 26.734 -20.969 1 36.44 91 TRP A CA 1
ATOM 678 C C . TRP A 1 91 ? 7.387 27.953 -21.312 1 36.44 91 TRP A C 1
ATOM 680 O O . TRP A 1 91 ? 6.652 27.953 -22.312 1 36.44 91 TRP A O 1
ATOM 690 N N . TRP A 1 92 ? 6.477 28.453 -20.344 1 35.53 92 TRP A N 1
ATOM 691 C CA . TRP A 1 92 ? 5.766 29.719 -20.578 1 35.53 92 TRP A CA 1
ATOM 692 C C . TRP A 1 92 ? 6.586 30.641 -21.453 1 35.53 92 TRP A C 1
ATOM 694 O O . TRP A 1 92 ? 7.758 30.375 -21.734 1 35.53 92 TRP A O 1
ATOM 704 N N . ALA A 1 93 ? 6.203 32.031 -21.453 1 32.47 93 ALA A N 1
ATOM 705 C CA . ALA A 1 93 ? 6.066 33.25 -22.203 1 32.47 93 ALA A CA 1
ATOM 706 C C . ALA A 1 93 ? 7.406 33.969 -22.328 1 32.47 93 ALA A C 1
ATOM 708 O O . ALA A 1 93 ? 7.914 34.531 -21.359 1 32.47 93 ALA A O 1
ATOM 709 N N . ILE A 1 94 ? 8.453 33.219 -22.672 1 34 94 ILE A N 1
ATOM 710 C CA . ILE A 1 94 ? 9.516 34.156 -23.047 1 34 94 ILE A CA 1
ATOM 711 C C . ILE A 1 94 ? 8.922 35.312 -23.828 1 34 94 ILE A C 1
ATOM 713 O O . ILE A 1 94 ? 8.344 35.125 -24.906 1 34 94 ILE A O 1
ATOM 717 N N . ARG A 1 95 ? 8.383 36.312 -23.109 1 33.19 95 ARG A N 1
ATOM 718 C CA . ARG A 1 95 ? 8.039 37.625 -23.641 1 33.19 95 ARG A CA 1
ATOM 719 C C . ARG A 1 95 ? 9.094 38.094 -24.641 1 33.19 95 ARG A C 1
ATOM 721 O O . ARG A 1 95 ? 10.266 38.25 -24.281 1 33.19 95 ARG A O 1
ATOM 728 N N . ASP A 1 96 ? 9.008 37.625 -25.891 1 32 96 ASP A N 1
ATOM 729 C CA . ASP A 1 96 ? 9.711 38.344 -26.953 1 32 96 ASP A CA 1
ATOM 730 C C . ASP A 1 96 ? 9.523 39.844 -26.797 1 32 96 ASP A C 1
ATOM 732 O O . ASP A 1 96 ? 8.422 40.375 -27 1 32 96 ASP A O 1
ATOM 736 N N . SER A 1 97 ? 9.945 40.5 -25.672 1 30.67 97 SER A N 1
ATOM 737 C CA . SER A 1 97 ? 9.93 41.938 -25.516 1 30.67 97 SER A CA 1
ATOM 738 C C . SER A 1 97 ? 10.539 42.656 -26.719 1 30.67 97 SER A C 1
ATOM 740 O O . SER A 1 97 ? 10.906 43.812 -26.656 1 30.67 97 SER A O 1
ATOM 742 N N . ASN A 1 98 ? 10.883 41.938 -27.859 1 32.69 98 ASN A N 1
ATOM 743 C CA . ASN A 1 98 ? 11.555 42.938 -28.703 1 32.69 98 ASN A CA 1
ATOM 744 C C . ASN A 1 98 ? 10.594 44.031 -29.156 1 32.69 98 ASN A C 1
ATOM 746 O O . ASN A 1 98 ? 9.648 43.75 -29.906 1 32.69 98 ASN A O 1
ATOM 750 N N . PRO A 1 99 ? 10.203 45.094 -28.391 1 31.92 99 PRO A N 1
ATOM 751 C CA . PRO A 1 99 ? 9.484 46.25 -28.922 1 31.92 99 PRO A CA 1
ATOM 752 C C . PRO A 1 99 ? 10.172 46.875 -30.125 1 31.92 99 PRO A C 1
ATOM 754 O O . PRO A 1 99 ? 11.383 47.156 -30.094 1 31.92 99 PRO A O 1
ATOM 757 N N . GLY A 1 100 ? 10.047 46.25 -31.344 1 28.17 100 GLY A N 1
ATOM 758 C CA . GLY A 1 100 ? 10.562 46.938 -32.531 1 28.17 100 GLY A CA 1
ATOM 759 C C . GLY A 1 100 ? 10.281 48.438 -32.5 1 28.17 100 GLY A C 1
ATOM 760 O O . GLY A 1 100 ? 9.406 48.906 -31.781 1 28.17 100 GLY A O 1
ATOM 761 N N . PRO A 1 101 ? 11.211 49.25 -32.844 1 40.09 101 PRO A N 1
ATOM 762 C CA . PRO A 1 101 ? 11.336 50.719 -32.969 1 40.09 101 PRO A CA 1
ATOM 763 C C . PRO A 1 101 ? 10.195 51.344 -33.781 1 40.09 101 PRO A C 1
ATOM 765 O O . PRO A 1 101 ? 9.906 50.875 -34.906 1 40.09 101 PRO A O 1
ATOM 768 N N . THR A 1 102 ? 9 51.25 -33.5 1 27.47 102 THR A N 1
ATOM 769 C CA . THR A 1 102 ? 8.172 51.969 -34.5 1 27.47 102 THR A CA 1
ATOM 770 C C . THR A 1 102 ? 8.758 53.344 -34.812 1 27.47 102 THR A C 1
ATOM 772 O O . THR A 1 102 ? 9.219 54.031 -33.906 1 27.47 102 THR A O 1
ATOM 775 N N . ASP A 1 103 ? 8.836 53.688 -36.094 1 26.95 103 ASP A N 1
ATOM 776 C CA . ASP A 1 103 ? 8.82 55.062 -36.594 1 26.95 103 ASP A CA 1
ATOM 777 C C . ASP A 1 103 ? 7.645 55.844 -36.031 1 26.95 103 ASP A C 1
ATOM 779 O O . ASP A 1 103 ? 6.586 55.281 -35.75 1 26.95 103 ASP A O 1
ATOM 783 N N . MET B 1 1 ? 26.641 30.094 3.178 1 39.62 1 MET B N 1
ATOM 784 C CA . MET B 1 1 ? 26.047 29.484 1.983 1 39.62 1 MET B CA 1
ATOM 785 C C . MET B 1 1 ? 24.984 28.469 2.355 1 39.62 1 MET B C 1
ATOM 787 O O . MET B 1 1 ? 25.312 27.328 2.703 1 39.62 1 MET B O 1
ATOM 791 N N . THR B 1 2 ? 23.984 28.812 3.016 1 41.66 2 THR B N 1
ATOM 792 C CA . THR B 1 2 ? 23 27.938 3.645 1 41.66 2 THR B CA 1
ATOM 793 C C . THR B 1 2 ? 22.25 27.109 2.596 1 41.66 2 THR B C 1
ATOM 795 O O . THR B 1 2 ? 21.625 27.672 1.693 1 41.66 2 THR B O 1
ATOM 798 N N . LYS B 1 3 ? 22.859 26.062 2.209 1 45.81 3 LYS B N 1
ATOM 799 C CA . LYS B 1 3 ? 22.188 25.172 1.267 1 45.81 3 LYS B CA 1
ATOM 800 C C . LYS B 1 3 ? 20.703 25.047 1.605 1 45.81 3 LYS B C 1
ATOM 802 O O . LYS B 1 3 ? 20.344 24.781 2.756 1 45.81 3 LYS B O 1
ATOM 807 N N . PRO B 1 4 ? 19.875 25.516 0.758 1 47.12 4 PRO B N 1
ATOM 808 C CA . PRO B 1 4 ? 18.453 25.375 1.13 1 47.12 4 PRO B CA 1
ATOM 809 C C . PRO B 1 4 ? 18.125 23.984 1.644 1 47.12 4 PRO B C 1
ATOM 811 O O . PRO B 1 4 ? 18.719 22.984 1.197 1 47.12 4 PRO B O 1
ATOM 814 N N . VAL B 1 5 ? 18.188 23.75 2.898 1 46.81 5 VAL B N 1
ATOM 815 C CA . VAL B 1 5 ? 17.688 22.5 3.455 1 46.81 5 VAL B CA 1
ATOM 816 C C . VAL B 1 5 ? 16.453 22.031 2.672 1 46.81 5 VAL B C 1
ATOM 818 O O . VAL B 1 5 ? 15.414 22.688 2.689 1 46.81 5 VAL B O 1
ATOM 821 N N . SER B 1 6 ? 16.594 21.75 1.352 1 51.56 6 SER B N 1
ATOM 822 C CA . SER B 1 6 ? 15.453 21.234 0.601 1 51.56 6 SER B CA 1
ATOM 823 C C . SER B 1 6 ? 14.602 20.312 1.46 1 51.56 6 SER B C 1
ATOM 825 O O . SER B 1 6 ? 15.078 19.266 1.931 1 51.56 6 SER B O 1
ATOM 827 N N . ASN B 1 7 ? 13.969 20.797 2.453 1 56.16 7 ASN B N 1
ATOM 828 C CA . ASN B 1 7 ? 13.062 20.078 3.348 1 56.16 7 ASN B CA 1
ATOM 829 C C . ASN B 1 7 ? 12.234 19.047 2.594 1 56.16 7 ASN B C 1
ATOM 831 O O . ASN B 1 7 ? 11.055 19.281 2.309 1 56.16 7 ASN B O 1
ATOM 835 N N . ALA B 1 8 ? 12.914 18.438 1.643 1 73.5 8 ALA B N 1
ATOM 836 C CA . ALA B 1 8 ? 12.188 17.516 0.775 1 73.5 8 ALA B CA 1
ATOM 837 C C . ALA B 1 8 ? 11.734 16.266 1.544 1 73.5 8 ALA B C 1
ATOM 839 O O . ALA B 1 8 ? 12.555 15.578 2.145 1 73.5 8 ALA B O 1
ATOM 840 N N . GLY B 1 9 ? 10.555 16.281 2 1 91.5 9 GLY B N 1
ATOM 841 C CA . GLY B 1 9 ? 10.008 15.102 2.656 1 91.5 9 GLY B CA 1
ATOM 842 C C . GLY B 1 9 ? 10.312 13.812 1.918 1 91.5 9 GLY B C 1
ATOM 843 O O . GLY B 1 9 ? 10.664 13.836 0.737 1 91.5 9 GLY B O 1
ATOM 844 N N . ILE B 1 10 ? 10.383 12.781 2.584 1 95.12 10 ILE B N 1
ATOM 845 C CA . ILE B 1 10 ? 10.641 11.469 2.012 1 95.12 10 ILE B CA 1
ATOM 846 C C . ILE B 1 10 ? 9.5 11.07 1.08 1 95.12 10 ILE B C 1
ATOM 848 O O . ILE B 1 10 ? 8.328 11.281 1.4 1 95.12 10 ILE B O 1
ATOM 852 N N . ILE B 1 11 ? 9.828 10.539 -0.062 1 95.56 11 ILE B N 1
ATOM 853 C CA . ILE B 1 11 ? 8.844 9.938 -0.956 1 95.56 11 ILE B CA 1
ATOM 854 C C . ILE B 1 11 ? 8.969 8.414 -0.914 1 95.56 11 ILE B C 1
ATOM 856 O O . ILE B 1 11 ? 9.953 7.855 -1.413 1 95.56 11 ILE B O 1
ATOM 860 N N . PRO B 1 12 ? 8.008 7.781 -0.38 1 96.38 12 PRO B N 1
ATOM 861 C CA . PRO B 1 12 ? 8.125 6.332 -0.211 1 96.38 12 PRO B CA 1
ATOM 862 C C . PRO B 1 12 ? 8.109 5.578 -1.54 1 96.38 12 PRO B C 1
ATOM 864 O O . PRO B 1 12 ? 7.465 6.023 -2.496 1 96.38 12 PRO B O 1
ATOM 867 N N . GLU B 1 13 ? 8.844 4.543 -1.545 1 94.44 13 GLU B N 1
ATOM 868 C CA . GLU B 1 13 ? 8.773 3.607 -2.664 1 94.44 13 GLU B CA 1
ATOM 869 C C . GLU B 1 13 ? 7.82 2.455 -2.359 1 94.44 13 GLU B C 1
ATOM 871 O O . GLU B 1 13 ? 7.699 2.029 -1.21 1 94.44 13 GLU B O 1
ATOM 876 N N . TRP B 1 14 ? 7.203 1.971 -3.336 1 97.12 14 TRP B N 1
ATOM 877 C CA . TRP B 1 14 ? 6.375 0.777 -3.205 1 97.12 14 TRP B CA 1
ATOM 878 C C . TRP B 1 14 ? 7.164 -0.477 -3.564 1 97.12 14 TRP B C 1
ATOM 880 O O . TRP B 1 14 ? 7.691 -0.589 -4.676 1 97.12 14 TRP B O 1
ATOM 890 N N . GLU B 1 15 ? 7.23 -1.398 -2.648 1 97.88 15 GLU B N 1
ATOM 891 C CA . GLU B 1 15 ? 7.93 -2.666 -2.846 1 97.88 15 GLU B CA 1
ATOM 892 C C . GLU B 1 15 ? 6.957 -3.773 -3.244 1 97.88 15 GLU B C 1
ATOM 894 O O . GLU B 1 15 ? 5.738 -3.586 -3.197 1 97.88 15 GLU B O 1
ATOM 899 N N . ILE B 1 16 ? 7.461 -4.875 -3.598 1 98.44 16 ILE B N 1
ATOM 900 C CA . ILE B 1 16 ? 6.617 -5.977 -4.059 1 98.44 16 ILE B CA 1
ATOM 901 C C . ILE B 1 16 ? 5.656 -6.387 -2.945 1 98.44 16 ILE B C 1
ATOM 903 O O . ILE B 1 16 ? 4.52 -6.781 -3.215 1 98.44 16 ILE B O 1
ATOM 907 N N . LYS B 1 17 ? 6.062 -6.324 -1.71 1 98.62 17 LYS B N 1
ATOM 908 C CA . LYS B 1 17 ? 5.184 -6.715 -0.613 1 98.62 17 LYS B CA 1
ATOM 909 C C . LYS B 1 17 ? 3.904 -5.883 -0.609 1 98.62 17 LYS B C 1
ATOM 911 O O .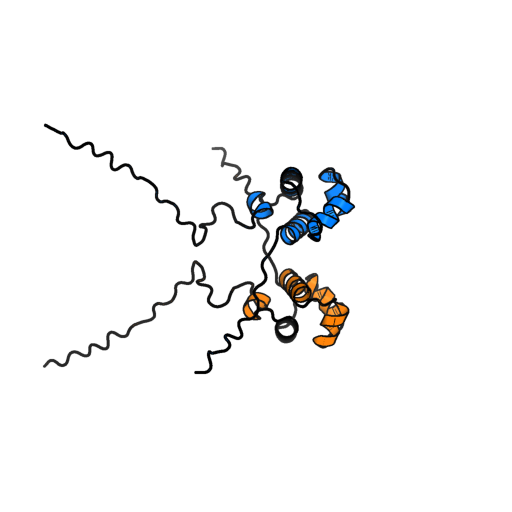 LYS B 1 17 ? 2.82 -6.406 -0.339 1 98.62 17 LYS B O 1
ATOM 916 N N . HIS B 1 18 ? 4.078 -4.574 -0.882 1 98.56 18 HIS B N 1
ATOM 917 C CA . HIS B 1 18 ? 2.926 -3.684 -0.954 1 98.56 18 HIS B CA 1
ATOM 918 C C . HIS B 1 18 ? 2.02 -4.051 -2.125 1 98.56 18 HIS B C 1
ATOM 920 O O . HIS B 1 18 ? 0.794 -4.031 -1.995 1 98.56 18 HIS B O 1
ATOM 926 N N . ARG B 1 19 ? 2.635 -4.332 -3.246 1 98.56 19 ARG B N 1
ATOM 927 C CA . ARG B 1 19 ? 1.867 -4.648 -4.445 1 98.56 19 ARG B CA 1
ATOM 928 C C . ARG B 1 19 ? 1.15 -5.984 -4.301 1 98.56 19 ARG B C 1
ATOM 930 O O . ARG B 1 19 ? 0.052 -6.168 -4.828 1 98.56 19 ARG B O 1
ATOM 937 N N . LEU B 1 20 ? 1.747 -6.961 -3.586 1 98.88 20 LEU B N 1
ATOM 938 C CA . LEU B 1 20 ? 1.086 -8.227 -3.289 1 98.88 20 LEU B CA 1
ATOM 939 C C . LEU B 1 20 ? -0.183 -8 -2.475 1 98.88 20 LEU B C 1
ATOM 941 O O . LEU B 1 20 ? -1.23 -8.578 -2.777 1 98.88 20 LEU B O 1
ATOM 945 N N . GLN B 1 21 ? -0.01 -7.176 -1.497 1 98.69 21 GLN B N 1
ATOM 946 C CA . GLN B 1 21 ? -1.173 -6.859 -0.674 1 98.69 21 GLN B CA 1
ATOM 947 C C . GLN B 1 21 ? -2.26 -6.172 -1.498 1 98.69 21 GLN B C 1
ATOM 949 O O . GLN B 1 21 ? -3.439 -6.516 -1.388 1 98.69 21 GLN B O 1
ATOM 954 N N . ARG B 1 22 ? -1.869 -5.246 -2.268 1 98.69 22 ARG B N 1
ATOM 955 C CA . ARG B 1 22 ? -2.801 -4.523 -3.127 1 98.69 22 ARG B CA 1
ATOM 956 C C . ARG B 1 22 ? -3.512 -5.473 -4.086 1 98.69 22 ARG B C 1
ATOM 958 O O . ARG B 1 22 ? -4.719 -5.355 -4.301 1 98.69 22 ARG B O 1
ATOM 965 N N . ALA B 1 23 ? -2.791 -6.379 -4.68 1 98.75 23 ALA B N 1
ATOM 966 C CA . ALA B 1 23 ? -3.373 -7.371 -5.582 1 98.75 23 ALA B CA 1
ATOM 967 C C . ALA B 1 23 ? -4.426 -8.211 -4.863 1 98.75 23 ALA B C 1
ATOM 969 O O . ALA B 1 23 ? -5.523 -8.422 -5.391 1 98.75 23 ALA B O 1
ATOM 970 N N . ARG B 1 24 ? -4.055 -8.664 -3.713 1 98.75 24 ARG B N 1
ATOM 971 C CA . ARG B 1 24 ? -5.012 -9.445 -2.938 1 98.75 24 ARG B CA 1
ATOM 972 C C . ARG B 1 24 ? -6.309 -8.664 -2.725 1 98.75 24 ARG B C 1
ATOM 974 O O . ARG B 1 24 ? -7.402 -9.219 -2.875 1 98.75 24 ARG B O 1
ATOM 981 N N . GLU B 1 25 ? -6.191 -7.418 -2.336 1 98.25 25 GLU B N 1
ATOM 982 C CA . GLU B 1 25 ? -7.344 -6.562 -2.088 1 98.25 25 GLU B CA 1
ATOM 983 C C . GLU B 1 25 ? -8.18 -6.379 -3.354 1 98.25 25 GLU B C 1
ATOM 985 O O . GLU B 1 25 ? -9.406 -6.375 -3.297 1 98.25 25 GLU B O 1
ATOM 990 N N . ILE B 1 26 ? -7.492 -6.203 -4.512 1 97.94 26 ILE B N 1
ATOM 991 C CA . ILE B 1 26 ? -8.164 -6.066 -5.797 1 97.94 26 ILE B CA 1
ATOM 992 C C . ILE B 1 26 ? -8.992 -7.316 -6.086 1 97.94 26 ILE B C 1
ATOM 994 O O . ILE B 1 26 ? -10.117 -7.227 -6.57 1 97.94 26 ILE B O 1
ATOM 998 N N . GLY B 1 27 ? -8.438 -8.484 -5.812 1 98.06 27 GLY B N 1
ATOM 999 C CA . GLY B 1 27 ? -9.117 -9.75 -6.039 1 98.06 27 GLY B CA 1
ATOM 1000 C C . GLY B 1 27 ? -10.234 -10.008 -5.047 1 98.06 27 GLY B C 1
ATOM 1001 O O . GLY B 1 27 ? -11.031 -10.938 -5.23 1 98.06 27 GLY B O 1
ATOM 1002 N N . GLY B 1 28 ? -10.211 -9.195 -3.922 1 98.44 28 GLY B N 1
ATOM 1003 C CA . GLY B 1 28 ? -11.25 -9.352 -2.918 1 98.44 28 GLY B CA 1
ATOM 1004 C C . GLY B 1 28 ? -11.039 -10.555 -2.018 1 98.44 28 GLY B C 1
ATOM 1005 O O . GLY B 1 28 ? -12 -11.133 -1.505 1 98.44 28 GLY B O 1
ATOM 1006 N N . PHE B 1 29 ? -9.883 -10.969 -1.824 1 98.69 29 PHE B N 1
ATOM 1007 C CA . PHE B 1 29 ? -9.586 -12.172 -1.05 1 98.69 29 PHE B CA 1
ATOM 1008 C C . PHE B 1 29 ? -9.047 -11.805 0.328 1 98.69 29 PHE B C 1
ATOM 1010 O O . PHE B 1 29 ? -8.344 -10.805 0.479 1 98.69 29 PHE B O 1
ATOM 1017 N N . THR B 1 30 ? -9.336 -12.609 1.298 1 98.75 30 THR B N 1
ATOM 1018 C CA . THR B 1 30 ? -8.539 -12.641 2.518 1 98.75 30 THR B CA 1
ATOM 1019 C C . THR B 1 30 ? -7.199 -13.328 2.266 1 98.75 30 THR B C 1
ATOM 1021 O O . THR B 1 30 ? -6.996 -13.945 1.214 1 98.75 30 THR B O 1
ATOM 1024 N N . GLN B 1 31 ? -6.379 -13.195 3.205 1 98.69 31 GLN B N 1
ATOM 1025 C CA . GLN B 1 31 ? -5.105 -13.898 3.086 1 98.69 31 GLN B CA 1
ATOM 1026 C C . GLN B 1 31 ? -5.32 -15.406 2.992 1 98.69 31 GLN B C 1
ATOM 1028 O O . GLN B 1 31 ? -4.672 -16.078 2.189 1 98.69 31 GLN B O 1
ATOM 1033 N N . THR B 1 32 ? -6.207 -15.898 3.82 1 98.88 32 THR B N 1
ATOM 1034 C CA . THR B 1 32 ? -6.484 -17.328 3.85 1 98.88 32 THR B CA 1
ATOM 1035 C C . THR B 1 32 ? -7.031 -17.812 2.506 1 98.88 32 THR B C 1
ATOM 1037 O O . THR B 1 32 ? -6.578 -18.812 1.963 1 98.88 32 THR B O 1
ATOM 1040 N N . GLU B 1 33 ? -8.016 -17.141 2.014 1 98.88 33 GLU B N 1
ATOM 1041 C CA . GLU B 1 33 ? -8.633 -17.484 0.737 1 98.88 33 GLU B CA 1
ATOM 1042 C C . GLU B 1 33 ? -7.602 -17.484 -0.39 1 98.88 33 GLU B C 1
ATOM 1044 O O . GLU B 1 33 ? -7.52 -18.438 -1.167 1 98.88 33 GLU B O 1
ATOM 1049 N N . LEU B 1 34 ? -6.855 -16.406 -0.518 1 98.88 34 LEU B N 1
ATOM 1050 C CA . LEU B 1 34 ? -5.871 -16.312 -1.59 1 98.88 34 LEU B CA 1
ATOM 1051 C C . LEU B 1 34 ? -4.812 -17.391 -1.457 1 98.88 34 LEU B C 1
ATOM 1053 O O . LEU B 1 34 ? -4.406 -18 -2.453 1 98.88 34 LEU B O 1
ATOM 1057 N N . ALA B 1 35 ? -4.332 -17.578 -0.223 1 98.88 35 ALA B N 1
ATOM 1058 C CA . ALA B 1 35 ? -3.318 -18.594 0.012 1 98.88 35 ALA B CA 1
ATOM 1059 C C . ALA B 1 35 ? -3.785 -19.953 -0.5 1 98.88 35 ALA B C 1
ATOM 1061 O O . ALA B 1 35 ? -3.023 -20.672 -1.152 1 98.88 35 ALA B O 1
ATOM 1062 N N . LYS B 1 36 ? -5.012 -20.312 -0.233 1 98.81 36 LYS B N 1
ATOM 1063 C CA . LYS B 1 36 ? -5.586 -21.578 -0.697 1 98.81 36 LYS B CA 1
ATOM 1064 C C . LYS B 1 36 ? -5.617 -21.641 -2.223 1 98.81 36 LYS B C 1
ATOM 1066 O O . LYS B 1 36 ? -5.234 -22.641 -2.816 1 98.81 36 LYS B O 1
ATOM 1071 N N . ILE B 1 37 ? -6.043 -20.609 -2.822 1 98.62 37 ILE B N 1
ATOM 1072 C CA . ILE B 1 37 ? -6.207 -20.531 -4.27 1 98.62 37 ILE B CA 1
ATOM 1073 C C . ILE B 1 37 ? -4.852 -20.703 -4.949 1 98.62 37 ILE B C 1
ATOM 1075 O O . ILE B 1 37 ? -4.75 -21.375 -5.984 1 98.62 37 ILE B O 1
ATOM 1079 N N . VAL B 1 38 ? -3.803 -20.125 -4.363 1 98.62 38 VAL B N 1
ATOM 1080 C CA . VAL B 1 38 ? -2.514 -20.125 -5.047 1 98.62 38 VAL B CA 1
ATOM 1081 C C . VAL B 1 38 ? -1.646 -21.266 -4.531 1 98.62 38 VAL B C 1
ATOM 1083 O O . VAL B 1 38 ? -0.482 -21.391 -4.922 1 98.62 38 VAL B O 1
ATOM 1086 N N . GLY B 1 39 ? -2.104 -21.984 -3.572 1 98.5 39 GLY B N 1
ATOM 1087 C CA . GLY B 1 39 ? -1.473 -23.25 -3.197 1 98.5 39 GLY B CA 1
ATOM 1088 C C . GLY B 1 39 ? -0.346 -23.078 -2.197 1 98.5 39 GLY B C 1
ATOM 1089 O O . GLY B 1 39 ? 0.666 -23.766 -2.266 1 98.5 39 GLY B O 1
ATOM 1090 N N . VAL B 1 40 ? -0.438 -22.141 -1.336 1 98.62 40 VAL B N 1
ATOM 1091 C CA . VAL B 1 40 ? 0.551 -21.953 -0.28 1 98.62 40 VAL B CA 1
ATOM 1092 C C . VAL B 1 40 ? -0.151 -21.828 1.07 1 98.62 40 VAL B C 1
ATOM 1094 O O . VAL B 1 40 ? -1.381 -21.766 1.134 1 98.62 40 VAL B O 1
ATOM 1097 N N . SER B 1 41 ? 0.65 -21.812 2.062 1 98.75 41 SER B N 1
ATOM 1098 C CA . SER B 1 41 ? 0.074 -21.594 3.387 1 98.75 41 SER B CA 1
ATOM 1099 C C . SER B 1 41 ? -0.248 -20.125 3.617 1 98.75 41 SER B C 1
ATOM 1101 O O . SER B 1 41 ? 0.357 -19.25 2.998 1 98.75 41 SER B O 1
ATOM 1103 N N . ARG B 1 42 ? -1.172 -19.875 4.438 1 98.69 42 ARG B N 1
ATOM 1104 C CA . ARG B 1 42 ? -1.461 -18.5 4.84 1 98.69 42 ARG B CA 1
ATOM 1105 C C . ARG B 1 42 ? -0.21 -17.812 5.375 1 98.69 42 ARG B C 1
ATOM 1107 O O . ARG B 1 42 ? -0.005 -16.625 5.145 1 98.69 42 ARG B O 1
ATOM 1114 N N . ALA B 1 43 ? 0.596 -18.531 6.148 1 98.69 43 ALA B N 1
ATOM 1115 C CA . ALA B 1 43 ? 1.826 -17.969 6.703 1 98.69 43 ALA B CA 1
ATOM 1116 C C . ALA B 1 43 ? 2.779 -17.547 5.59 1 98.69 43 ALA B C 1
ATOM 1118 O O . ALA B 1 43 ? 3.41 -16.484 5.684 1 98.69 43 ALA B O 1
ATOM 1119 N N . THR B 1 44 ? 2.922 -18.344 4.559 1 98.5 44 THR B N 1
ATOM 1120 C CA . THR B 1 44 ? 3.775 -18.031 3.42 1 98.5 44 THR B CA 1
ATOM 1121 C C . THR B 1 44 ? 3.314 -16.75 2.742 1 98.5 44 THR B C 1
ATOM 1123 O O . THR B 1 44 ? 4.125 -15.859 2.451 1 98.5 44 THR B O 1
ATOM 1126 N N . LEU B 1 45 ? 2.014 -16.609 2.545 1 98.81 45 LEU B N 1
ATOM 1127 C CA . LEU B 1 45 ? 1.467 -15.414 1.914 1 98.81 45 LEU B CA 1
ATOM 1128 C C . LEU B 1 45 ? 1.659 -14.195 2.807 1 98.81 45 LEU B C 1
ATOM 1130 O O . LEU B 1 45 ? 2.076 -13.133 2.336 1 98.81 45 LEU B O 1
ATOM 1134 N N . ALA B 1 46 ? 1.386 -14.375 4.078 1 98.75 46 ALA B N 1
ATOM 1135 C CA . ALA B 1 46 ? 1.529 -13.289 5.039 1 98.75 46 ALA B CA 1
ATOM 1136 C C . ALA B 1 46 ? 2.971 -12.789 5.094 1 98.75 46 ALA B C 1
ATOM 1138 O O . ALA B 1 46 ? 3.217 -11.578 5.086 1 98.75 46 ALA B O 1
ATOM 1139 N N . ASN B 1 47 ? 3.941 -13.711 5.145 1 98.69 47 ASN B N 1
ATOM 1140 C CA . ASN B 1 47 ? 5.355 -13.352 5.176 1 98.69 47 ASN B CA 1
ATOM 1141 C C . ASN B 1 47 ? 5.77 -12.586 3.924 1 98.69 47 ASN B C 1
ATOM 1143 O O . ASN B 1 47 ? 6.555 -11.641 4 1 98.69 47 ASN B O 1
ATOM 1147 N N . ALA B 1 48 ? 5.234 -12.961 2.777 1 98.62 48 ALA B N 1
ATOM 1148 C CA . ALA B 1 48 ? 5.5 -12.266 1.519 1 98.62 48 ALA B CA 1
ATOM 1149 C C . ALA B 1 48 ? 4.934 -10.852 1.545 1 98.62 48 ALA B C 1
ATOM 1151 O O . ALA B 1 48 ? 5.613 -9.891 1.158 1 98.62 48 ALA B O 1
ATOM 1152 N N . GLU B 1 49 ? 3.691 -10.711 2.084 1 98.44 49 GLU B N 1
ATOM 1153 C CA . GLU B 1 49 ? 3.01 -9.414 2.107 1 98.44 49 GLU B CA 1
ATOM 1154 C C . GLU B 1 49 ? 3.607 -8.5 3.168 1 98.44 49 GLU B C 1
ATOM 1156 O O . GLU B 1 49 ? 3.352 -7.293 3.166 1 98.44 49 GLU B O 1
ATOM 1161 N N . GLN B 1 50 ? 4.395 -9.055 4.082 1 97.62 50 GLN B N 1
ATOM 1162 C CA . GLN B 1 50 ? 5.012 -8.266 5.137 1 97.62 50 GLN B CA 1
ATOM 1163 C C . GLN B 1 50 ? 6.469 -7.957 4.816 1 97.62 50 GLN B C 1
ATOM 1165 O O . GLN B 1 50 ? 7.129 -7.203 5.539 1 97.62 50 GLN B O 1
ATOM 1170 N N . GLY B 1 51 ? 6.973 -8.625 3.797 1 97.81 51 GLY B N 1
ATOM 1171 C CA . GLY B 1 51 ? 8.352 -8.391 3.398 1 97.81 51 GLY B CA 1
ATOM 1172 C C . GLY B 1 51 ? 9.344 -9.25 4.164 1 97.81 51 GLY B C 1
ATOM 1173 O O . GLY B 1 51 ? 10.555 -9.023 4.086 1 97.81 51 GLY B O 1
ATOM 1174 N N . VAL B 1 52 ? 8.859 -10.156 4.926 1 97.88 52 VAL B N 1
ATOM 1175 C CA . VAL B 1 52 ? 9.703 -11.062 5.695 1 97.88 52 VAL B CA 1
ATOM 1176 C C . VAL B 1 52 ? 10.422 -12.031 4.754 1 97.88 52 VAL B C 1
ATOM 1178 O O . VAL B 1 52 ? 11.578 -12.375 4.977 1 97.88 52 VAL B O 1
ATOM 1181 N N . ARG B 1 53 ? 9.734 -12.531 3.643 1 96.56 53 ARG B N 1
ATOM 1182 C CA . ARG B 1 53 ? 10.289 -13.391 2.604 1 96.56 53 ARG B CA 1
ATOM 1183 C C . ARG B 1 53 ? 9.992 -12.836 1.215 1 96.56 53 ARG B C 1
ATOM 1185 O O . ARG B 1 53 ? 8.859 -12.438 0.928 1 96.56 53 ARG B O 1
ATOM 1192 N N . THR B 1 54 ? 10.992 -12.82 0.435 1 96.38 54 THR B N 1
ATOM 1193 C CA . THR B 1 54 ? 10.781 -12.422 -0.953 1 96.38 54 THR B CA 1
ATOM 1194 C C . THR B 1 54 ? 10.07 -13.531 -1.729 1 96.38 54 THR B C 1
ATOM 1196 O O . THR B 1 54 ? 10.547 -14.664 -1.782 1 96.38 54 THR B O 1
ATOM 1199 N N . PRO B 1 55 ? 8.977 -13.211 -2.246 1 97.88 55 PRO B N 1
ATOM 1200 C CA . PRO B 1 55 ? 8.242 -14.25 -2.98 1 97.88 55 PRO B CA 1
ATOM 1201 C C . PRO B 1 55 ? 8.969 -14.688 -4.25 1 97.88 55 PRO B C 1
ATOM 1203 O O . PRO B 1 55 ? 9.586 -13.867 -4.934 1 97.88 55 PRO B O 1
ATOM 1206 N N . LYS B 1 56 ? 8.797 -15.945 -4.637 1 96.56 56 LYS B N 1
ATOM 1207 C CA . LYS B 1 56 ? 9.344 -16.484 -5.883 1 96.56 56 LYS B CA 1
ATOM 1208 C C . LYS B 1 56 ? 8.406 -16.203 -7.055 1 96.56 56 LYS B C 1
ATOM 1210 O O . LYS B 1 56 ? 7.207 -15.992 -6.863 1 96.56 56 LYS B O 1
ATOM 1215 N N . ARG B 1 57 ? 8.93 -16.281 -8.211 1 97.12 57 ARG B N 1
ATOM 1216 C CA . ARG B 1 57 ? 8.219 -15.906 -9.43 1 97.12 57 ARG B CA 1
ATOM 1217 C C . ARG B 1 57 ? 6.949 -16.734 -9.594 1 97.12 57 ARG B C 1
ATOM 1219 O O . ARG B 1 57 ? 5.902 -16.203 -9.969 1 97.12 57 ARG B O 1
ATOM 1226 N N . PRO B 1 58 ? 6.957 -18.078 -9.297 1 97.75 58 PRO B N 1
ATOM 1227 C CA . PRO B 1 58 ? 5.715 -18.844 -9.453 1 97.75 58 PRO B CA 1
ATOM 1228 C C . PRO B 1 58 ? 4.582 -18.312 -8.578 1 97.75 58 PRO B C 1
ATOM 1230 O O . PRO B 1 58 ? 3.428 -18.281 -9.008 1 97.75 58 PRO B O 1
ATOM 1233 N N . LEU B 1 59 ? 4.934 -17.984 -7.379 1 98.56 59 LEU B N 1
ATOM 1234 C CA . LEU B 1 59 ? 3.912 -17.438 -6.492 1 98.56 59 LEU B CA 1
ATOM 1235 C C . LEU B 1 59 ? 3.383 -16.109 -7.02 1 98.56 59 LEU B C 1
ATOM 1237 O O . LEU B 1 59 ? 2.172 -15.875 -7.023 1 98.56 59 LEU B O 1
ATOM 1241 N N . ILE B 1 60 ? 4.258 -15.203 -7.516 1 98.56 60 ILE B N 1
ATOM 1242 C CA . ILE B 1 60 ? 3.875 -13.906 -8.062 1 98.56 60 ILE B CA 1
ATOM 1243 C C . ILE B 1 60 ? 2.934 -14.102 -9.25 1 98.56 60 ILE B C 1
ATOM 1245 O O . ILE B 1 60 ? 1.891 -13.453 -9.336 1 98.56 60 ILE B O 1
ATOM 1249 N N . SER B 1 61 ? 3.281 -15.023 -10.094 1 98.12 61 SER B N 1
ATOM 1250 C CA . SER B 1 61 ? 2.459 -15.32 -11.258 1 98.12 61 SER B CA 1
ATOM 1251 C C . SER B 1 61 ? 1.09 -15.859 -10.852 1 98.12 61 SER B C 1
ATOM 1253 O O . SER B 1 61 ? 0.069 -15.461 -11.422 1 98.12 61 SER B O 1
ATOM 1255 N N . ALA B 1 62 ? 1.084 -16.75 -9.914 1 98.75 62 ALA B N 1
ATOM 1256 C CA . ALA B 1 62 ? -0.17 -17.328 -9.438 1 98.75 62 ALA B CA 1
ATOM 1257 C C . ALA B 1 62 ? -1.079 -16.266 -8.844 1 98.75 62 ALA B C 1
ATOM 1259 O O . ALA B 1 62 ? -2.289 -16.266 -9.086 1 98.75 62 ALA B O 1
ATOM 1260 N N . ILE B 1 63 ? -0.521 -15.359 -8.109 1 98.75 63 ILE B N 1
ATOM 1261 C CA . ILE B 1 63 ? -1.292 -14.289 -7.484 1 98.75 63 ILE B CA 1
ATOM 1262 C C . ILE B 1 63 ? -1.839 -13.352 -8.555 1 98.75 63 ILE B C 1
ATOM 1264 O O . ILE B 1 63 ? -3.006 -12.961 -8.508 1 98.75 63 ILE B O 1
ATOM 1268 N N . ALA B 1 64 ? -1.01 -12.977 -9.508 1 98.56 64 ALA B N 1
ATOM 1269 C CA . ALA B 1 64 ? -1.477 -12.133 -10.609 1 98.56 64 ALA B CA 1
ATOM 1270 C C . ALA B 1 64 ? -2.67 -12.766 -11.312 1 98.56 64 ALA B C 1
ATOM 1272 O O . ALA B 1 64 ? -3.674 -12.102 -11.578 1 98.56 64 ALA B O 1
ATOM 1273 N N . PHE B 1 65 ? -2.549 -14.023 -11.539 1 98 65 PHE B N 1
ATOM 1274 C CA . PHE B 1 65 ? -3.609 -14.75 -12.234 1 98 65 PHE B CA 1
ATOM 1275 C C . PHE B 1 65 ? -4.871 -14.812 -11.383 1 98 65 PHE B C 1
ATOM 1277 O O . PHE B 1 65 ? -5.965 -14.516 -11.859 1 98 65 PHE B O 1
ATOM 1284 N N . ALA B 1 66 ? -4.727 -15.125 -10.18 1 98.62 66 ALA B N 1
ATOM 1285 C CA . ALA B 1 66 ? -5.867 -15.289 -9.281 1 98.62 66 ALA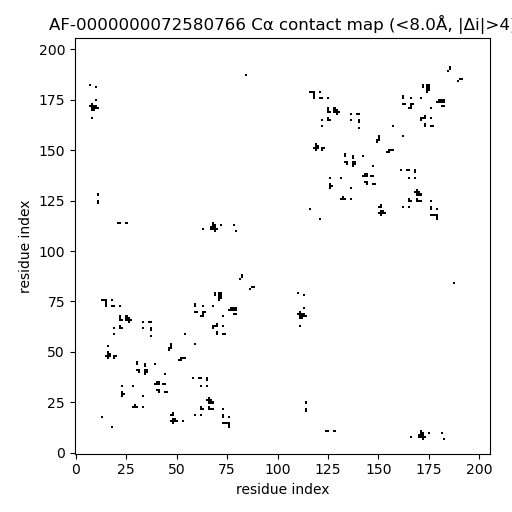 B CA 1
ATOM 1286 C C . ALA B 1 66 ? -6.598 -13.969 -9.062 1 98.62 66 ALA B C 1
ATOM 1288 O O . ALA B 1 66 ? -7.816 -13.945 -8.891 1 98.62 66 ALA B O 1
ATOM 1289 N N . THR B 1 67 ? -5.891 -12.875 -9.102 1 98.56 67 THR B N 1
ATOM 1290 C CA . THR B 1 67 ? -6.461 -11.586 -8.719 1 98.56 67 THR B CA 1
ATOM 1291 C C . THR B 1 67 ? -6.801 -10.766 -9.953 1 98.56 67 THR B C 1
ATOM 1293 O O . THR B 1 67 ? -7.488 -9.742 -9.852 1 98.56 67 THR B O 1
ATOM 1296 N N . GLY B 1 68 ? -6.227 -11.117 -11.086 1 97.94 68 GLY B N 1
ATOM 1297 C CA . GLY B 1 68 ? -6.469 -10.383 -12.312 1 97.94 68 GLY B CA 1
ATOM 1298 C C . GLY B 1 68 ? -5.559 -9.18 -12.484 1 97.94 68 GLY B C 1
ATOM 1299 O O . GLY B 1 68 ? -5.781 -8.344 -13.359 1 97.94 68 GLY B O 1
ATOM 1300 N N . VAL B 1 69 ? -4.609 -9.086 -11.664 1 98 69 VAL B N 1
ATOM 1301 C CA . VAL B 1 69 ? -3.68 -7.961 -11.711 1 98 69 VAL B CA 1
ATOM 1302 C C . VAL B 1 69 ? -2.594 -8.234 -12.742 1 98 69 VAL B C 1
ATOM 1304 O O . VAL B 1 69 ? -2.203 -9.383 -12.953 1 98 69 VAL B O 1
ATOM 1307 N N . ASP B 1 70 ? -2.074 -7.129 -13.406 1 97 70 ASP B N 1
ATOM 1308 C CA . ASP B 1 70 ? -1.013 -7.25 -14.406 1 97 70 ASP B CA 1
ATOM 1309 C C . ASP B 1 70 ? 0.248 -7.855 -13.789 1 97 70 ASP B C 1
ATOM 1311 O O . ASP B 1 70 ? 0.799 -7.316 -12.828 1 97 70 ASP B O 1
ATOM 1315 N N . PRO B 1 71 ? 0.699 -8.969 -14.312 1 96.19 71 PRO B N 1
ATOM 1316 C CA . PRO B 1 71 ? 1.832 -9.656 -13.688 1 96.19 71 PRO B CA 1
ATOM 1317 C C . PRO B 1 71 ? 3.115 -8.828 -13.719 1 96.19 71 PRO B C 1
ATOM 1319 O O . PRO B 1 71 ? 3.941 -8.93 -12.805 1 96.19 71 PRO B O 1
ATOM 1322 N N . ARG B 1 72 ? 3.369 -8.047 -14.75 1 94.75 72 ARG B N 1
ATOM 1323 C CA . ARG B 1 72 ? 4.562 -7.215 -14.828 1 94.75 72 ARG B CA 1
ATOM 1324 C C . ARG B 1 72 ? 4.535 -6.121 -13.758 1 94.75 72 ARG B C 1
ATOM 1326 O O . ARG B 1 72 ? 5.539 -5.871 -13.094 1 94.75 72 ARG B O 1
ATOM 1333 N N . TRP B 1 73 ? 3.408 -5.492 -13.719 1 95.94 73 TRP B N 1
ATOM 1334 C CA . TRP B 1 73 ? 3.264 -4.492 -12.664 1 95.94 73 TRP B CA 1
ATOM 1335 C C . TRP B 1 73 ? 3.471 -5.113 -11.289 1 95.94 73 TRP B C 1
ATOM 1337 O O . TRP B 1 73 ? 4.156 -4.539 -10.438 1 95.94 73 TRP B O 1
ATOM 1347 N N . LEU B 1 74 ? 2.791 -6.258 -11.07 1 97.94 74 LEU B N 1
ATOM 1348 C CA . LEU B 1 74 ? 2.883 -6.895 -9.758 1 97.94 74 LEU B CA 1
ATOM 1349 C C . LEU B 1 74 ? 4.332 -7.207 -9.406 1 97.94 74 LEU B C 1
ATOM 1351 O O . LEU B 1 74 ? 4.773 -6.949 -8.281 1 97.94 74 LEU B O 1
ATOM 1355 N N . GLU B 1 75 ? 5.031 -7.711 -10.391 1 96.88 75 GLU B N 1
ATOM 1356 C CA . GLU B 1 75 ? 6.406 -8.141 -10.156 1 96.88 75 GLU B CA 1
ATOM 1357 C C . GLU B 1 75 ? 7.344 -6.945 -10.031 1 96.88 75 GLU B C 1
ATOM 1359 O O . GLU B 1 75 ? 8.242 -6.938 -9.18 1 96.88 75 GLU B O 1
ATOM 1364 N N . THR B 1 76 ? 7.074 -5.852 -10.844 1 95.38 76 THR B N 1
ATOM 1365 C CA . THR B 1 76 ? 8.117 -4.844 -10.992 1 95.38 76 THR B CA 1
ATOM 1366 C C . THR B 1 76 ? 7.613 -3.469 -10.562 1 95.38 76 THR B C 1
ATOM 1368 O O . THR B 1 76 ? 8.406 -2.555 -10.328 1 95.38 76 THR B O 1
ATOM 1371 N N . GLY B 1 77 ? 6.309 -3.32 -10.594 1 95.44 77 GLY B N 1
ATOM 1372 C CA . GLY B 1 77 ? 5.727 -2.004 -10.391 1 95.44 77 GLY B CA 1
ATOM 1373 C C . GLY B 1 77 ? 5.617 -1.195 -11.672 1 95.44 77 GLY B C 1
ATOM 1374 O O . GLY B 1 77 ? 5.086 -0.083 -11.664 1 95.44 77 GLY B O 1
ATOM 1375 N N . LYS B 1 78 ? 6.004 -1.709 -12.742 1 91.75 78 LYS B N 1
ATOM 1376 C CA . LYS B 1 78 ? 5.984 -0.993 -14.016 1 91.75 78 LYS B CA 1
ATOM 1377 C C . LYS B 1 78 ? 4.758 -1.376 -14.836 1 91.75 78 LYS B C 1
ATOM 1379 O O . LYS B 1 78 ? 4.328 -2.531 -14.82 1 91.75 78 LYS B O 1
ATOM 1384 N N . THR B 1 79 ? 4.082 -0.419 -15.492 1 88.62 79 THR B N 1
ATOM 1385 C CA . THR B 1 79 ? 2.92 -0.647 -16.344 1 88.62 79 THR B CA 1
ATOM 1386 C C . THR B 1 79 ? 3.352 -1.121 -17.734 1 88.62 79 THR B C 1
ATOM 1388 O O . THR B 1 79 ? 4.418 -0.745 -18.219 1 88.62 79 THR B O 1
ATOM 1391 N N . PRO B 1 80 ? 2.328 -2.123 -18.172 1 73.12 80 PRO B N 1
ATOM 1392 C CA . PRO B 1 80 ? 2.629 -2.521 -19.562 1 73.12 80 PRO B CA 1
ATOM 1393 C C . PRO B 1 80 ? 2.555 -1.353 -20.531 1 73.12 80 PRO B C 1
ATOM 1395 O O . PRO B 1 80 ? 1.735 -0.447 -20.359 1 73.12 80 PRO B O 1
ATOM 1398 N N . GLY B 1 81 ? 3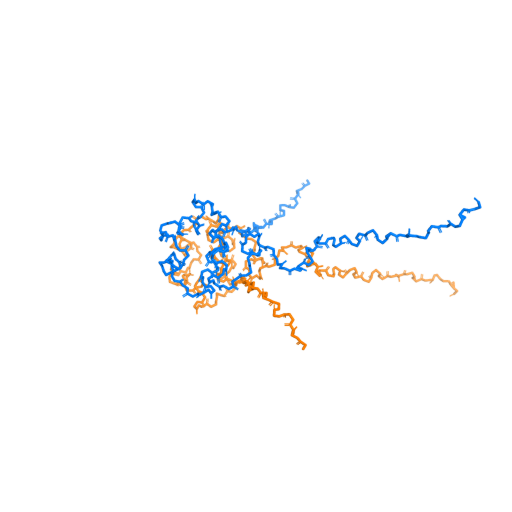.406 -1.419 -21.516 1 62.38 81 GLY B N 1
ATOM 1399 C CA . GLY B 1 81 ? 3.469 -0.355 -22.5 1 62.38 81 GLY B CA 1
ATOM 1400 C C . GLY B 1 81 ? 4.086 0.923 -21.969 1 62.38 81 GLY B C 1
ATOM 1401 O O . GLY B 1 81 ? 4.004 1.974 -22.609 1 62.38 81 GLY B O 1
ATOM 1402 N N . GLY B 1 82 ? 4.258 0.862 -20.719 1 50.12 82 GLY B N 1
ATOM 1403 C CA . GLY B 1 82 ? 4.816 2.059 -20.125 1 50.12 82 GLY B CA 1
ATOM 1404 C C . GLY B 1 82 ? 5.801 2.781 -21.016 1 50.12 82 GLY B C 1
ATOM 1405 O O . GLY B 1 82 ? 6.695 2.16 -21.594 1 50.12 82 GLY B O 1
ATOM 1406 N N . ASN B 1 83 ? 5.23 3.703 -21.844 1 40.31 83 ASN B N 1
ATOM 1407 C CA . ASN B 1 83 ? 6.266 4.691 -22.125 1 40.31 83 ASN B CA 1
ATOM 1408 C C . ASN B 1 83 ? 7.125 4.973 -20.891 1 40.31 83 ASN B C 1
ATOM 1410 O O . ASN B 1 83 ? 6.602 5.301 -19.828 1 40.31 83 ASN B O 1
ATOM 1414 N N . ASP B 1 84 ? 7.945 4.02 -20.328 1 39.09 84 ASP B N 1
ATOM 1415 C CA . ASP B 1 84 ? 8.867 4.664 -19.391 1 39.09 84 ASP B CA 1
ATOM 1416 C C . ASP B 1 84 ? 8.883 6.18 -19.609 1 39.09 84 ASP B C 1
ATOM 1418 O O . ASP B 1 84 ? 8.945 6.656 -20.734 1 39.09 84 ASP B O 1
ATOM 1422 N N . PRO B 1 85 ? 8.164 7.035 -18.75 1 36 85 PRO B N 1
ATOM 1423 C CA . PRO B 1 85 ? 8.531 8.328 -19.328 1 36 85 PRO B CA 1
ATOM 1424 C C . PRO B 1 85 ? 9.844 8.281 -20.109 1 36 85 PRO B C 1
ATOM 1426 O O . PRO B 1 85 ? 10.031 9.031 -21.062 1 36 85 PRO B O 1
ATOM 1429 N N . ASP B 1 86 ? 10.844 7.668 -19.422 1 31.08 86 ASP B N 1
ATOM 1430 C CA . ASP B 1 86 ? 12.062 7.543 -20.219 1 31.08 86 ASP B CA 1
ATOM 1431 C C . ASP B 1 86 ? 11.922 6.449 -21.266 1 31.08 86 ASP B C 1
ATOM 1433 O O . ASP B 1 86 ? 12.914 5.977 -21.828 1 31.08 86 ASP B O 1
ATOM 1437 N N . GLY B 1 87 ? 10.82 5.773 -21.344 1 33.72 87 GLY B N 1
ATOM 1438 C CA . GLY B 1 87 ? 10.797 4.805 -22.422 1 33.72 87 GLY B CA 1
ATOM 1439 C C . GLY B 1 87 ? 11.297 5.367 -23.734 1 33.72 87 GLY B C 1
ATOM 1440 O O . GLY B 1 87 ? 10.625 6.191 -24.359 1 33.72 87 GLY B O 1
ATOM 1441 N N . GLY B 1 88 ? 12.539 5.613 -23.797 1 31.09 88 GLY B N 1
ATOM 1442 C CA . GLY B 1 88 ? 13.195 5.715 -25.094 1 31.09 88 GLY B CA 1
ATOM 1443 C C . GLY B 1 88 ? 12.727 4.664 -26.078 1 31.09 88 GLY B C 1
ATOM 1444 O O . GLY B 1 88 ? 12.93 3.467 -25.875 1 31.09 88 GLY B O 1
ATOM 1445 N N . GLY B 1 89 ? 11.477 4.59 -26.359 1 34.06 89 GLY B N 1
ATOM 1446 C CA . GLY B 1 89 ? 11.195 3.855 -27.578 1 34.06 89 GLY B CA 1
ATOM 1447 C C . GLY B 1 89 ? 12.352 3.883 -28.562 1 34.06 89 GLY B C 1
ATOM 1448 O O . GLY B 1 89 ? 12.883 4.949 -28.875 1 34.06 89 GLY B O 1
ATOM 1449 N N . GLN B 1 90 ? 13.227 2.898 -28.484 1 28.92 90 GLN B N 1
ATOM 1450 C CA . GLN B 1 90 ? 14.164 2.568 -29.547 1 28.92 90 GLN B CA 1
ATOM 1451 C C . GLN B 1 90 ? 13.484 2.643 -30.922 1 28.92 90 GLN B C 1
ATOM 1453 O O . GLN B 1 90 ? 12.586 1.856 -31.219 1 28.92 90 GLN B O 1
ATOM 1458 N N . TRP B 1 91 ? 12.961 3.846 -31.344 1 36.78 91 TRP B N 1
ATOM 1459 C CA . TRP B 1 91 ? 12.867 3.939 -32.812 1 36.78 91 TRP B CA 1
ATOM 1460 C C . TRP B 1 91 ? 14.016 3.186 -33.469 1 36.78 91 TRP B C 1
ATOM 1462 O O . TRP B 1 91 ? 15.172 3.613 -33.406 1 36.78 91 TRP B O 1
ATOM 1472 N N . TRP B 1 92 ? 14.234 1.835 -33.188 1 35.53 92 TRP B N 1
ATOM 1473 C CA . TRP B 1 92 ? 15.18 1.03 -33.938 1 35.53 92 TRP B CA 1
ATOM 1474 C C . TRP B 1 92 ? 15.32 1.554 -35.375 1 35.53 92 TRP B C 1
ATOM 1476 O O . TRP B 1 92 ? 14.492 2.35 -35.844 1 35.53 92 TRP B O 1
ATOM 1486 N N . ALA B 1 93 ? 16.391 1.075 -36.125 1 33.38 93 ALA B N 1
ATOM 1487 C CA . ALA B 1 93 ? 17.25 1.173 -37.312 1 33.38 93 ALA B CA 1
ATOM 1488 C C . ALA B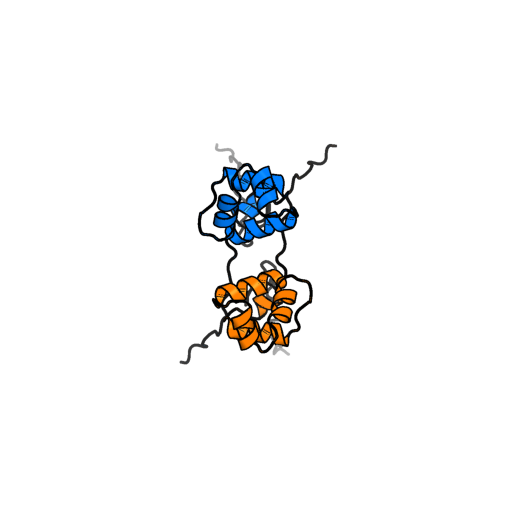 1 93 ? 16.438 0.963 -38.594 1 33.38 93 ALA B C 1
ATOM 1490 O O . ALA B 1 93 ? 15.953 -0.138 -38.844 1 33.38 93 ALA B O 1
ATOM 1491 N N . ILE B 1 94 ? 15.398 1.763 -38.75 1 34.81 94 ILE B N 1
ATOM 1492 C CA . ILE B 1 94 ? 14.977 1.706 -40.156 1 34.81 94 ILE B CA 1
ATOM 1493 C C . ILE B 1 94 ? 16.203 1.617 -41.062 1 34.81 94 ILE B C 1
ATOM 1495 O O . ILE B 1 94 ? 17.047 2.516 -41.062 1 34.81 94 ILE B O 1
ATOM 1499 N N . ARG B 1 95 ? 16.688 0.368 -41.25 1 33.16 95 ARG B N 1
ATOM 1500 C CA . ARG B 1 95 ? 17.672 0.047 -42.281 1 33.16 95 ARG B CA 1
ATOM 1501 C C . ARG B 1 95 ? 17.344 0.771 -43.562 1 33.16 95 ARG B C 1
ATOM 1503 O O . ARG B 1 95 ? 16.25 0.609 -44.125 1 33.16 95 ARG B O 1
ATOM 1510 N N . ASP B 1 96 ? 17.828 1.973 -43.75 1 31.92 96 ASP B N 1
ATOM 1511 C CA . ASP B 1 96 ? 17.922 2.629 -45.062 1 31.92 96 ASP B CA 1
ATOM 1512 C C . ASP B 1 96 ? 18.406 1.654 -46.125 1 31.92 96 ASP B C 1
ATOM 1514 O O . ASP B 1 96 ? 19.578 1.28 -46.156 1 31.92 96 ASP B O 1
ATOM 1518 N N . SER B 1 97 ? 17.734 0.424 -46.375 1 31.11 97 SER B N 1
ATOM 1519 C CA . SER B 1 97 ? 18.188 -0.416 -47.469 1 31.11 97 SER B CA 1
ATOM 1520 C C . SER B 1 97 ? 18.219 0.364 -48.781 1 31.11 97 SER B C 1
ATOM 1522 O O . SER B 1 97 ? 17.422 0.109 -49.688 1 31.11 97 SER B O 1
ATOM 1524 N N . ASN B 1 98 ? 18.469 1.665 -48.781 1 32.31 98 ASN B N 1
ATOM 1525 C CA . ASN B 1 98 ? 18.531 2.156 -50.156 1 32.31 98 ASN B CA 1
ATOM 1526 C C . ASN B 1 98 ? 19.656 1.478 -50.938 1 32.31 98 ASN B C 1
ATOM 1528 O O . ASN B 1 98 ? 20.828 1.777 -50.719 1 32.31 98 ASN B O 1
ATOM 1532 N N . PRO B 1 99 ? 19.859 0.139 -51.125 1 33.19 99 PRO B N 1
ATOM 1533 C CA . PRO B 1 99 ? 20.984 -0.142 -52.031 1 33.19 99 PRO B CA 1
ATOM 1534 C C . PRO B 1 99 ? 20.859 0.557 -53.375 1 33.19 99 PRO B C 1
ATOM 1536 O O . PRO B 1 99 ? 19.75 0.706 -53.906 1 33.19 99 PRO B O 1
ATOM 1539 N N . GLY B 1 100 ? 21.5 1.688 -53.594 1 29.45 100 GLY B N 1
ATOM 1540 C CA . GLY B 1 100 ? 21.797 2.363 -54.844 1 29.45 100 GLY B CA 1
ATOM 1541 C C . GLY B 1 100 ? 22.016 1.406 -56 1 29.45 100 GLY B C 1
ATOM 1542 O O . GLY B 1 100 ? 22.531 0.3 -55.812 1 29.45 100 GLY B O 1
ATOM 1543 N N . PRO B 1 101 ? 21.016 1.414 -57.031 1 37.78 101 PRO B N 1
ATOM 1544 C CA . PRO B 1 101 ? 21.094 0.723 -58.312 1 37.78 101 PRO B CA 1
ATOM 1545 C C . PRO B 1 101 ? 22.484 0.766 -58.938 1 37.78 101 PRO B C 1
ATOM 1547 O O . PRO B 1 101 ? 22.859 -0.124 -59.688 1 37.78 101 PRO B O 1
ATOM 1550 N N . THR B 1 102 ? 23.125 2.039 -58.688 1 30.16 102 THR B N 1
ATOM 1551 C CA . THR B 1 102 ? 23.609 2.73 -59.875 1 30.16 102 THR B CA 1
ATOM 1552 C C . THR B 1 102 ? 24.531 1.831 -60.688 1 30.16 102 THR B C 1
ATOM 1554 O O . THR B 1 102 ? 24.344 1.654 -61.906 1 30.16 102 THR B O 1
ATOM 1557 N N . ASP B 1 103 ? 25.812 2.285 -61 1 26.58 103 ASP B N 1
ATOM 1558 C CA . ASP B 1 103 ? 26.719 1.867 -62.031 1 26.58 103 ASP B CA 1
ATOM 1559 C C . ASP B 1 103 ? 27.25 0.456 -61.781 1 26.58 103 ASP B C 1
ATOM 1561 O O . ASP B 1 103 ? 27.422 0.051 -60.656 1 26.58 103 ASP B O 1
#

Radius of gyration: 24.04 Å; Cα contacts (8 Å, |Δi|>4): 222; chains: 2; bounding box: 41×78×82 Å

Sequence (206 aa):
MTKPVSNAGIIPEWEIKHRLQRAREIGGFTQTELAKIVGVSRATLANAEQGVRTPKRPLISAIAFATGVDPRWLETGKTPGGNDPDGGGQWWAIRDSNPGPTDMTKPVSNAGIIPEWEIKHRLQRAREIGGFTQTELAKIVGVSRATLANAEQGVRTPKRPLISAIAFATGVDPRWLETGKTPGGNDPDGGGQWWAIRDSNPGPTD

Organism: Corynebacterium urealyticum (strain ATCC 43042 / DSM 7109) (NCBI:txid504474)

InterPro domains:
  IPR001387 Cro/C1-type, helix-turn-helix domain [PF01381] (20-74)
  IPR001387 Cro/C1-type, helix-turn-helix domain [PS50943] (20-74)
  IPR001387 Cro/C1-type, helix-turn-helix domain [SM00530] (19-74)
  IPR001387 Cro/C1-type, helix-turn-helix domain [cd00093] (19-74)
  IPR010982 Lambda repressor-like, DNA-binding domain superfamily [G3DSA:1.10.260.40] (15-82)
  IPR010982 Lambda repressor-like, DNA-binding domain superfamily [SSF47413] (14-78)

Solvent-accessible surface area (backbone atoms only — not comparable to full-atom values): 12337 Å² total; per-residue (Å²): 131,80,66,75,73,72,81,66,38,46,76,85,79,86,51,52,23,56,40,49,46,50,36,37,56,70,45,66,43,53,65,58,56,45,14,58,75,60,70,48,50,45,65,59,48,50,32,24,45,68,58,76,38,85,74,51,67,71,59,52,49,39,47,20,63,74,34,43,30,24,51,59,28,47,70,71,68,46,62,86,84,49,60,40,81,75,42,64,68,72,78,64,79,74,70,78,67,76,74,73,78,74,132,132,80,65,75,73,71,82,66,39,47,76,85,79,86,51,52,24,55,41,49,45,50,36,37,56,70,47,67,42,53,65,59,57,45,16,58,74,61,71,49,50,44,65,59,48,49,31,25,45,69,59,76,38,85,74,51,67,70,59,52,48,40,50,19,64,75,33,44,30,24,51,58,29,47,71,72,68,46,60,86,80,48,59,37,85,74,42,66,69,73,79,66,80,75,71,78,72,70,74,74,86,74,132

pLDDT: mean 79.76, std 27.43, range [26.58, 98.88]